Protein AF-A0A1I4R626-F1 (afdb_monomer)

Mean predicted aligned error: 11.86 Å

Organism: NCBI:txid266892

Radius of gyration: 21.51 Å; Cα contacts (8 Å, |Δi|>4): 472; chains: 1; bounding box: 52×50×58 Å

Solvent-accessible surface area (backbone atoms only — not comparable to full-atom values): 17213 Å² total; per-residue (Å²): 144,81,83,83,77,79,83,60,81,73,50,50,63,61,51,50,55,51,47,31,72,73,68,81,48,53,74,85,42,44,71,42,80,51,78,49,86,54,35,42,34,36,22,42,70,79,54,34,40,37,39,38,35,59,55,68,61,97,85,48,71,96,63,38,22,41,38,31,40,36,38,29,66,50,48,78,91,46,45,67,59,53,30,52,52,54,44,63,68,38,97,54,47,87,78,64,72,59,58,52,56,58,59,53,51,57,52,52,74,47,64,71,72,39,62,42,40,37,45,53,97,40,33,42,38,40,42,34,25,35,74,45,94,84,55,98,53,45,27,34,40,34,40,36,39,31,50,52,56,67,90,71,47,30,50,87,52,51,66,58,56,64,73,57,38,70,75,60,30,62,36,65,54,78,54,41,39,49,65,63,71,43,88,64,81,69,49,68,56,40,47,51,47,30,53,58,41,27,56,49,36,44,40,26,50,77,37,28,75,38,83,88,45,61,83,43,70,43,58,55,61,51,40,65,57,42,54,63,45,45,58,51,16,48,71,58,49,80,54,68,38,55,36,49,45,44,50,50,48,47,52,44,50,58,60,42,67,81,47,45,95,74,62,84,50,46,55,78,32,67,60,48,46,51,45,23,41,46,19,26,31,42,26,33,43,65,60,52,45,66,81,45,67,59,64,74,80,39,53,47,48,52,52,37,52,56,32,62,76,67,74,107

Sequence (312 aa):
PIRQAAFAQVDMEERFDTFLQKNDFTEEDISEYQGDDNRIQMNMKDEIYMRQRTEGALLDREHTTLYTSLSGPADKKWLEEYTALLKFSMESPEETGFAFEDIMRDIIEQEPSAGEFYFIDGIQIAVQHMESSSAEGDIIDVTVHHHMKDDNYYFGSVSALEEAGIEKRLQPHPRFLEITGNNGTVPRKVDRLIHDGNDRMNGYIEYGDNEELSYYNNLDQTLESFIPYTKQALKAAEDEAIKKDLKEVQKLMQGLKGEAAAMENYAENESIRRLAEIFRDLNYYVRGEIISERSNTTHFAEKVEEKLNNGE

Secondary structure (DSSP, 8-state):
-----------HHHHHHHHHHHTT--GGGEEEEEEETTEEEEEETTTEEEEEEEES-TT-GGGPEEEEEEEEE--GGGHHHHHHHHHHH-SSGGGS---HHHHHHHHHHSPTTEEEEEEETTEEEEEEEEE-SSSSSEEEEEEEEES--GGG--SS-HHHHHHT-HHHHTSPPP-HHHHTT--SPPPHHHHHHHHHHHHHHHHHHHHTT-TT-GGGG-HHHHHHHHHHHHHHHHHH---HHHHHHHHHHHHHHHHHTTTGGG-S-STT-HHHHHHHHHHHHHHHHTT---SS-----SHHHHHHHHHHHTT-

Structure (mmCIF, N/CA/C/O backbone):
data_AF-A0A1I4R626-F1
#
_entry.id   AF-A0A1I4R626-F1
#
loop_
_atom_site.group_PDB
_atom_site.id
_atom_site.type_symbol
_atom_site.label_atom_id
_atom_site.label_alt_id
_atom_site.label_comp_id
_atom_site.label_asym_id
_atom_site.label_entity_id
_atom_site.label_seq_id
_atom_site.pdbx_PDB_ins_code
_atom_site.Cartn_x
_atom_site.Cartn_y
_atom_site.Cartn_z
_atom_site.occupancy
_atom_site.B_iso_or_equiv
_atom_site.auth_seq_id
_atom_site.auth_comp_id
_atom_site.auth_asym_id
_atom_site.auth_atom_id
_atom_site.pdbx_PDB_model_num
ATOM 1 N N . PRO A 1 1 ? 23.143 -30.636 -15.260 1.00 33.53 1 PRO A N 1
ATOM 2 C CA . PRO A 1 1 ? 24.060 -29.473 -15.279 1.00 33.53 1 PRO A CA 1
ATOM 3 C C . PRO A 1 1 ? 23.294 -28.227 -14.816 1.00 33.53 1 PRO A C 1
ATOM 5 O O . PRO A 1 1 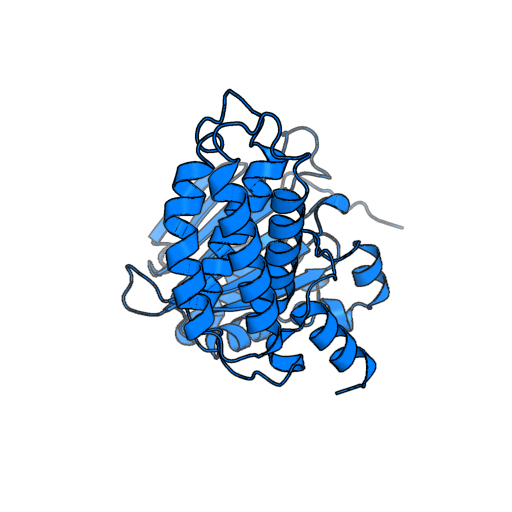? 22.594 -27.615 -15.612 1.00 33.53 1 PRO A O 1
ATOM 8 N N . ILE A 1 2 ? 23.294 -27.958 -13.508 1.00 26.41 2 ILE A N 1
ATOM 9 C CA . ILE A 1 2 ? 22.409 -26.965 -12.886 1.00 26.41 2 ILE A CA 1
ATOM 10 C C . ILE A 1 2 ? 23.261 -25.965 -12.101 1.00 26.41 2 ILE A C 1
ATOM 12 O O . ILE A 1 2 ? 24.040 -26.370 -11.244 1.00 26.41 2 ILE A O 1
ATOM 16 N N . ARG A 1 3 ? 23.068 -24.690 -12.462 1.00 28.78 3 ARG A N 1
ATOM 17 C CA . ARG A 1 3 ? 23.287 -23.447 -11.704 1.00 28.78 3 ARG A CA 1
ATOM 18 C C . ARG A 1 3 ? 24.645 -23.285 -11.013 1.00 28.78 3 ARG A C 1
ATOM 20 O O . ARG A 1 3 ? 24.799 -23.495 -9.820 1.00 28.78 3 ARG A O 1
ATOM 27 N N . GLN A 1 4 ? 25.596 -22.768 -11.781 1.00 27.02 4 GLN A N 1
ATOM 28 C CA . GLN A 1 4 ? 26.519 -21.746 -11.290 1.00 27.02 4 GLN A CA 1
ATOM 29 C C . GLN A 1 4 ? 26.261 -20.488 -12.123 1.00 27.02 4 GLN A C 1
ATOM 31 O O . GLN A 1 4 ? 27.000 -20.188 -13.056 1.00 27.02 4 GLN A O 1
ATOM 36 N N . ALA A 1 5 ? 25.158 -19.794 -11.834 1.00 29.27 5 ALA A N 1
ATOM 37 C CA . ALA A 1 5 ? 25.136 -18.361 -12.081 1.00 29.27 5 ALA A CA 1
ATOM 38 C C . ALA A 1 5 ? 26.031 -17.783 -10.985 1.00 29.27 5 ALA A C 1
ATOM 40 O O . ALA A 1 5 ? 25.729 -17.887 -9.798 1.00 29.27 5 ALA A O 1
ATOM 41 N N . ALA A 1 6 ? 27.223 -17.354 -11.379 1.00 28.94 6 ALA A N 1
ATOM 42 C CA . ALA A 1 6 ? 28.153 -16.691 -10.495 1.00 28.94 6 ALA A CA 1
ATOM 43 C C . ALA A 1 6 ? 27.505 -15.371 -10.060 1.00 28.94 6 ALA A C 1
ATOM 45 O O . ALA A 1 6 ? 27.523 -14.403 -10.812 1.00 28.94 6 ALA A O 1
ATOM 46 N N . PHE A 1 7 ? 26.911 -15.355 -8.868 1.00 37.81 7 PHE A N 1
ATOM 47 C CA . PHE A 1 7 ? 26.488 -14.137 -8.187 1.00 37.81 7 PHE A CA 1
ATOM 48 C C . PHE A 1 7 ? 27.746 -13.395 -7.723 1.00 37.81 7 PHE A C 1
ATOM 50 O O . PHE A 1 7 ? 28.190 -13.493 -6.576 1.00 37.81 7 PHE A O 1
ATOM 57 N N . ALA A 1 8 ? 28.397 -12.734 -8.679 1.00 36.31 8 ALA A N 1
ATOM 58 C CA . ALA A 1 8 ? 29.315 -11.651 -8.392 1.00 36.31 8 ALA A CA 1
ATOM 59 C C . ALA A 1 8 ? 28.502 -10.511 -7.768 1.00 36.31 8 ALA A C 1
ATOM 61 O O . ALA A 1 8 ? 27.321 -10.357 -8.071 1.00 36.31 8 ALA A O 1
ATOM 62 N N . GLN A 1 9 ? 29.138 -9.772 -6.860 1.00 43.00 9 GLN A N 1
ATOM 63 C CA . GLN A 1 9 ? 28.695 -8.469 -6.371 1.00 43.00 9 GLN A CA 1
ATOM 64 C C . GLN A 1 9 ? 27.898 -7.761 -7.467 1.00 43.00 9 GLN A C 1
ATOM 66 O O . GLN A 1 9 ? 28.423 -7.583 -8.564 1.00 43.00 9 GLN A O 1
ATOM 71 N N . VAL A 1 10 ? 26.626 -7.465 -7.209 1.00 53.50 10 VAL A N 1
ATOM 72 C CA . VAL A 1 10 ? 25.839 -6.678 -8.146 1.00 53.50 10 VAL A CA 1
ATOM 73 C C . VAL A 1 10 ? 26.432 -5.281 -8.094 1.00 53.50 10 VAL A C 1
ATOM 75 O O . VAL A 1 10 ? 26.084 -4.487 -7.228 1.00 53.50 10 VAL A O 1
ATOM 78 N N . ASP A 1 11 ? 27.430 -5.042 -8.936 1.00 64.31 11 ASP A N 1
ATOM 79 C CA . ASP A 1 11 ? 28.027 -3.736 -9.101 1.00 64.31 11 ASP A CA 1
ATOM 80 C C . ASP A 1 11 ? 26.926 -2.838 -9.663 1.00 64.31 11 ASP A C 1
ATOM 82 O O . ASP A 1 11 ? 26.459 -2.990 -10.797 1.00 64.31 11 ASP A O 1
ATOM 86 N N . MET A 1 12 ? 26.410 -1.986 -8.782 1.00 69.12 12 MET A N 1
ATOM 87 C CA . MET A 1 12 ? 25.311 -1.093 -9.097 1.00 69.12 12 MET A CA 1
ATOM 88 C C . MET A 1 12 ? 25.721 -0.140 -10.225 1.00 69.12 12 MET A C 1
ATOM 90 O O . MET A 1 12 ? 24.890 0.146 -11.087 1.00 69.12 12 MET A O 1
ATOM 94 N N . GLU A 1 13 ? 26.995 0.272 -10.278 1.00 67.25 13 GLU A N 1
ATOM 95 C CA . GLU A 1 13 ? 27.534 1.090 -11.368 1.00 67.25 13 GLU A CA 1
ATOM 96 C C . GLU A 1 13 ? 27.560 0.296 -12.683 1.00 67.25 13 GLU A C 1
ATOM 98 O O . GLU A 1 13 ? 27.053 0.780 -13.691 1.00 67.25 13 GLU A O 1
ATOM 103 N N . GLU A 1 14 ? 28.015 -0.964 -12.680 1.00 71.19 14 GLU A N 1
ATOM 104 C CA . GLU A 1 14 ? 28.000 -1.816 -13.887 1.00 71.19 14 GLU A CA 1
ATOM 105 C C . GLU A 1 14 ? 26.572 -2.051 -14.419 1.00 71.19 14 GLU A C 1
ATOM 107 O O . GLU A 1 14 ? 26.319 -2.047 -15.635 1.00 71.19 14 GLU A O 1
ATOM 112 N N . ARG A 1 15 ? 25.601 -2.238 -13.516 1.00 70.31 15 ARG A N 1
ATOM 113 C CA . ARG A 1 15 ? 24.183 -2.343 -13.891 1.00 70.31 15 ARG A CA 1
ATOM 114 C C . ARG A 1 15 ? 23.666 -1.042 -14.480 1.00 70.31 15 ARG A C 1
ATOM 116 O O . ARG A 1 15 ? 22.927 -1.094 -15.464 1.00 70.31 15 ARG A O 1
ATOM 123 N N . PHE A 1 16 ? 24.020 0.093 -13.889 1.00 74.62 16 PHE A N 1
ATOM 124 C CA . PHE A 1 16 ? 23.606 1.406 -14.365 1.00 74.62 16 PHE A CA 1
ATOM 125 C C . PHE A 1 16 ? 24.183 1.717 -15.752 1.00 74.62 16 PHE A C 1
ATOM 127 O O . PHE A 1 16 ? 23.435 2.090 -16.656 1.00 74.62 16 PHE A O 1
ATOM 134 N N . ASP A 1 17 ? 25.460 1.420 -15.984 1.00 72.94 17 ASP A N 1
ATOM 135 C CA . ASP A 1 17 ? 26.089 1.546 -17.303 1.00 72.94 17 ASP A CA 1
ATOM 136 C C . ASP A 1 17 ? 25.395 0.660 -18.348 1.00 72.94 17 ASP A C 1
ATOM 138 O O . ASP A 1 17 ? 25.108 1.084 -19.472 1.00 72.94 17 ASP A O 1
ATOM 142 N N . THR A 1 18 ? 25.066 -0.577 -17.967 1.00 74.69 18 THR A N 1
ATOM 143 C CA . THR A 1 18 ? 24.316 -1.505 -18.823 1.00 74.69 18 THR A CA 1
ATOM 144 C C . THR A 1 18 ? 22.909 -0.987 -19.125 1.00 74.69 18 THR A C 1
ATOM 146 O O . THR A 1 18 ? 22.399 -1.186 -20.231 1.00 74.69 18 THR A O 1
ATOM 149 N N . PHE A 1 19 ? 22.266 -0.335 -18.157 1.00 78.19 19 PHE A N 1
ATOM 150 C CA . PHE A 1 19 ? 20.943 0.256 -18.311 1.00 78.19 19 PHE A CA 1
ATOM 151 C C . PHE A 1 19 ? 20.939 1.389 -19.335 1.00 78.19 19 PHE A C 1
ATOM 153 O O . PHE A 1 19 ? 20.110 1.348 -20.250 1.00 78.19 19 PHE A O 1
ATOM 160 N N . LEU A 1 20 ? 21.886 2.327 -19.227 1.00 77.56 20 LEU A N 1
ATOM 161 C CA . LEU A 1 20 ? 22.037 3.429 -20.179 1.00 77.56 20 LEU A CA 1
ATOM 162 C C . LEU A 1 20 ? 22.246 2.892 -21.602 1.00 77.56 20 LEU A C 1
ATOM 164 O O . LEU A 1 20 ? 21.530 3.263 -22.529 1.00 77.56 20 LEU A O 1
ATOM 168 N N . GLN A 1 21 ? 23.147 1.917 -21.765 1.00 73.44 21 GLN A N 1
ATOM 169 C CA . GLN A 1 21 ? 23.471 1.339 -23.074 1.00 73.44 21 GLN A CA 1
ATOM 170 C C . GLN A 1 21 ? 22.316 0.571 -23.733 1.00 73.44 21 GLN A C 1
ATOM 172 O O . GLN A 1 21 ? 22.263 0.495 -24.959 1.00 73.44 21 GLN A O 1
ATOM 177 N N . LYS A 1 22 ? 21.429 -0.058 -22.951 1.00 73.38 22 LYS A N 1
ATOM 178 C CA . LYS A 1 22 ? 20.367 -0.936 -23.478 1.00 73.38 22 LYS A CA 1
ATOM 179 C C . LYS A 1 22 ? 19.031 -0.244 -23.727 1.00 73.38 22 LYS A C 1
ATOM 181 O O . LYS A 1 22 ? 18.214 -0.815 -24.444 1.00 73.38 22 LYS A O 1
ATOM 186 N N . ASN A 1 23 ? 18.792 0.917 -23.124 1.00 70.94 23 ASN A N 1
ATOM 187 C CA . ASN A 1 23 ? 17.502 1.612 -23.194 1.00 70.94 23 ASN A CA 1
ATOM 188 C C . ASN A 1 23 ? 17.605 2.973 -23.899 1.00 70.94 23 ASN A C 1
ATOM 190 O O . ASN A 1 23 ? 16.721 3.804 -23.735 1.00 70.94 23 ASN A O 1
ATOM 194 N N . ASP A 1 24 ? 18.679 3.196 -24.668 1.00 65.44 24 ASP A N 1
ATOM 195 C CA . ASP A 1 24 ? 18.948 4.437 -25.408 1.00 65.44 24 ASP A CA 1
ATOM 196 C C . ASP A 1 24 ? 18.918 5.714 -24.537 1.00 65.44 24 ASP A C 1
ATOM 198 O O . ASP A 1 24 ? 18.681 6.810 -25.044 1.00 65.44 24 ASP A O 1
ATOM 202 N N . PHE A 1 25 ? 19.206 5.590 -23.235 1.00 73.44 25 PHE A N 1
ATOM 203 C CA . PHE A 1 25 ? 19.396 6.741 -22.351 1.00 73.44 25 PHE A CA 1
ATOM 204 C C . PHE A 1 25 ? 20.842 7.214 -22.388 1.00 73.44 25 PHE A C 1
ATOM 206 O O . PHE A 1 25 ? 21.792 6.429 -22.433 1.00 73.44 25 PHE A O 1
ATOM 213 N N . THR A 1 26 ? 21.006 8.525 -22.321 1.00 69.38 26 THR A N 1
ATOM 214 C CA . THR A 1 26 ? 22.306 9.181 -22.226 1.00 69.38 26 THR A CA 1
ATOM 215 C C . THR A 1 26 ? 22.518 9.748 -20.826 1.00 69.38 26 THR A C 1
ATOM 217 O O . THR A 1 26 ? 21.570 9.930 -20.068 1.00 69.38 26 THR A O 1
ATOM 220 N N . GLU A 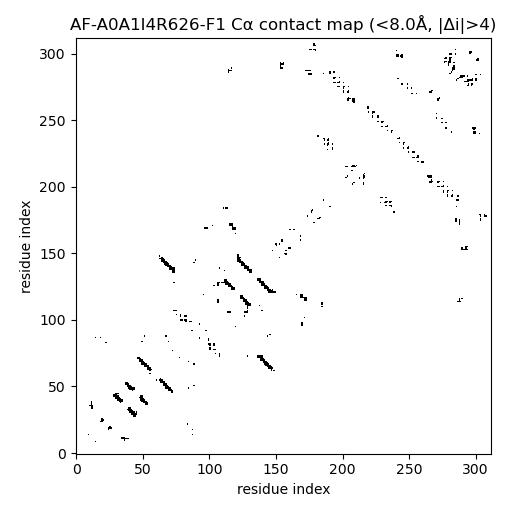1 27 ? 23.765 10.074 -20.473 1.00 69.31 27 GLU A N 1
ATOM 221 C CA . GLU A 1 27 ? 24.053 10.805 -19.228 1.00 69.31 27 GLU A CA 1
ATOM 222 C C . GLU A 1 27 ? 23.302 12.149 -19.160 1.00 69.31 27 GLU A C 1
ATOM 224 O O . GLU A 1 27 ? 22.994 12.618 -18.072 1.00 69.31 27 GLU A O 1
ATOM 229 N N . GLU A 1 28 ? 22.959 12.754 -20.307 1.00 74.88 28 GLU A N 1
ATOM 230 C CA . GLU A 1 28 ? 22.187 14.004 -20.374 1.00 74.88 28 GLU A CA 1
ATOM 231 C C . GLU A 1 28 ? 20.720 13.823 -19.948 1.00 74.88 28 GLU A C 1
ATOM 233 O O . GLU A 1 28 ? 20.076 14.792 -19.547 1.00 74.88 28 GLU A O 1
ATOM 238 N N . ASP A 1 29 ? 20.199 12.592 -19.986 1.00 77.56 29 ASP A N 1
ATOM 239 C CA . ASP A 1 29 ? 18.868 12.257 -19.476 1.00 77.56 29 ASP A CA 1
ATOM 240 C C . ASP A 1 29 ? 18.854 12.109 -17.946 1.00 77.56 29 ASP A C 1
ATOM 242 O O . ASP A 1 29 ? 17.783 11.945 -17.362 1.00 77.56 29 ASP A O 1
ATOM 246 N N . ILE A 1 30 ? 20.017 12.168 -17.287 1.00 80.38 30 ILE A N 1
ATOM 247 C CA . ILE A 1 30 ? 20.171 12.017 -15.840 1.00 80.38 30 ILE A CA 1
ATOM 248 C C . ILE A 1 30 ? 20.621 13.347 -15.240 1.00 80.38 30 ILE A C 1
ATOM 250 O O . ILE A 1 30 ? 21.776 13.752 -15.356 1.00 80.38 30 ILE A O 1
ATOM 254 N N . SER A 1 31 ? 19.703 14.045 -14.580 1.00 75.62 31 SER A N 1
ATOM 255 C CA . SER A 1 31 ? 19.971 15.394 -14.077 1.00 75.62 31 SER A CA 1
ATOM 256 C C . SER A 1 31 ? 20.629 15.423 -12.698 1.00 75.62 31 SER A C 1
ATOM 258 O O . SER A 1 31 ? 21.372 16.352 -12.377 1.00 75.62 31 SER A O 1
ATOM 260 N N . GLU A 1 32 ? 20.427 14.376 -11.900 1.00 78.94 32 GLU A N 1
ATOM 261 C CA . GLU A 1 32 ? 21.149 14.134 -10.653 1.00 78.94 32 GLU A CA 1
ATOM 262 C C . GLU A 1 32 ? 21.500 12.650 -10.561 1.00 78.94 32 GLU A C 1
ATOM 264 O O . GLU A 1 32 ? 20.655 11.808 -10.853 1.00 78.94 32 GLU A O 1
ATOM 269 N N . TYR A 1 33 ? 22.726 12.326 -10.139 1.00 81.00 33 TYR A N 1
ATOM 270 C CA . TYR A 1 33 ? 23.173 10.955 -9.886 1.00 81.00 33 TYR A CA 1
ATOM 271 C C . TYR A 1 33 ? 24.018 10.889 -8.613 1.00 81.00 33 TYR A C 1
ATOM 273 O O . TYR A 1 33 ? 24.945 11.678 -8.413 1.00 81.00 33 TYR A O 1
ATOM 281 N N . GLN A 1 34 ? 23.712 9.916 -7.762 1.00 79.44 34 GLN A N 1
ATOM 282 C CA . GLN A 1 34 ? 24.518 9.537 -6.613 1.00 79.44 34 GLN A CA 1
ATOM 283 C C . GLN A 1 34 ? 24.562 8.010 -6.517 1.00 79.44 34 GLN A C 1
ATOM 285 O O . GLN A 1 34 ? 23.573 7.385 -6.138 1.00 79.44 34 GLN A O 1
ATOM 290 N N . GLY A 1 35 ? 25.719 7.429 -6.831 1.00 74.94 35 GLY A N 1
ATOM 291 C CA . GLY A 1 35 ? 25.994 5.999 -6.709 1.00 74.94 35 GLY A CA 1
ATOM 292 C C . GLY A 1 35 ? 27.033 5.698 -5.630 1.00 74.94 35 GLY A C 1
ATOM 293 O O . GLY A 1 35 ? 27.964 6.475 -5.411 1.00 74.94 35 GLY A O 1
ATOM 294 N N . ASP A 1 36 ? 26.848 4.579 -4.944 1.00 73.06 36 ASP A N 1
ATOM 295 C CA . ASP A 1 36 ? 27.846 3.883 -4.140 1.00 73.06 36 ASP A CA 1
ATOM 296 C C . ASP A 1 36 ? 27.621 2.362 -4.263 1.00 73.06 36 ASP A C 1
ATOM 298 O O . ASP A 1 36 ? 26.626 1.924 -4.845 1.00 73.06 36 ASP A O 1
ATOM 302 N N . ASP A 1 37 ? 28.526 1.553 -3.700 1.00 67.50 37 ASP A N 1
ATOM 303 C CA . ASP A 1 37 ? 28.509 0.083 -3.814 1.00 67.50 37 ASP A CA 1
ATOM 304 C C . ASP A 1 37 ? 27.161 -0.578 -3.458 1.00 67.50 37 ASP A C 1
ATOM 306 O O . ASP A 1 37 ? 26.919 -1.713 -3.862 1.00 67.50 37 ASP A O 1
ATOM 310 N N . ASN A 1 38 ? 26.298 0.083 -2.675 1.00 73.56 38 ASN A N 1
ATOM 311 C CA . ASN A 1 38 ? 25.046 -0.493 -2.175 1.00 73.56 38 ASN A CA 1
ATOM 312 C C . ASN A 1 38 ? 23.806 0.337 -2.526 1.00 73.56 38 ASN A C 1
ATOM 314 O O . ASN A 1 38 ? 22.700 -0.007 -2.091 1.00 73.56 38 ASN A O 1
ATOM 318 N N . ARG A 1 39 ? 23.957 1.454 -3.244 1.00 82.12 39 ARG A N 1
ATOM 319 C CA . ARG A 1 39 ? 22.853 2.373 -3.516 1.00 82.12 39 ARG A CA 1
ATOM 320 C C . ARG A 1 39 ? 23.091 3.198 -4.768 1.00 82.12 39 ARG A C 1
ATOM 322 O O . ARG A 1 39 ? 24.140 3.804 -4.931 1.00 82.12 39 ARG A O 1
ATOM 329 N N . ILE A 1 40 ? 22.037 3.340 -5.560 1.00 84.31 40 ILE A N 1
ATOM 330 C CA . ILE A 1 40 ? 21.936 4.337 -6.621 1.00 84.31 40 ILE A CA 1
ATOM 331 C C . ILE A 1 40 ? 20.741 5.234 -6.352 1.00 84.31 40 ILE A C 1
ATOM 333 O O . ILE A 1 40 ? 19.680 4.780 -5.926 1.00 84.31 40 ILE A O 1
ATOM 337 N N . GLN A 1 41 ? 20.920 6.521 -6.602 1.00 88.06 41 GLN A N 1
ATOM 338 C CA . GLN A 1 41 ? 19.860 7.505 -6.663 1.00 88.06 41 GLN A CA 1
ATOM 339 C C . GLN A 1 41 ? 20.045 8.339 -7.923 1.00 88.06 41 GLN A C 1
ATOM 341 O O . GLN A 1 41 ? 21.154 8.802 -8.187 1.00 88.06 41 GLN A O 1
ATOM 346 N N . MET A 1 42 ? 18.966 8.556 -8.667 1.00 87.94 42 MET A N 1
ATOM 347 C CA . MET A 1 42 ? 19.000 9.393 -9.855 1.00 87.94 42 MET A CA 1
ATOM 348 C C . MET A 1 42 ? 17.680 10.109 -10.125 1.00 87.94 42 MET A C 1
ATOM 350 O O . MET A 1 42 ? 16.619 9.605 -9.763 1.00 87.94 42 MET A O 1
ATOM 354 N N . ASN A 1 43 ? 17.766 11.250 -10.807 1.00 87.69 43 ASN A N 1
ATOM 355 C CA . ASN A 1 43 ? 16.620 11.917 -11.421 1.00 87.69 43 ASN A CA 1
ATOM 356 C C . ASN A 1 43 ? 16.719 11.747 -12.934 1.00 87.69 43 ASN A C 1
ATOM 358 O O . ASN A 1 43 ? 17.693 12.182 -13.547 1.00 87.69 43 ASN A O 1
ATOM 362 N N . MET A 1 44 ? 15.709 11.132 -13.532 1.00 86.38 44 MET A N 1
ATOM 363 C CA . MET A 1 44 ? 15.582 11.006 -14.973 1.00 86.38 44 MET A CA 1
ATOM 364 C C . MET A 1 44 ? 14.759 12.172 -15.513 1.00 86.38 44 MET A C 1
ATOM 366 O O . MET A 1 44 ? 13.619 12.390 -15.094 1.00 86.38 44 MET A O 1
ATOM 370 N N . LYS A 1 45 ? 15.355 12.918 -16.445 1.00 86.44 45 LYS A N 1
ATOM 371 C CA . LYS A 1 45 ? 14.762 14.067 -17.141 1.00 86.44 45 LYS A CA 1
ATOM 372 C C . LYS A 1 45 ? 14.148 15.107 -16.190 1.00 86.44 45 LYS A C 1
ATOM 374 O O . LYS A 1 45 ? 13.139 15.705 -16.537 1.00 86.44 45 LYS A O 1
ATOM 379 N N . ASP A 1 46 ? 14.736 15.287 -15.001 1.00 85.62 46 ASP A N 1
ATOM 380 C CA . ASP A 1 46 ? 14.263 16.159 -13.903 1.00 85.62 46 ASP A CA 1
ATOM 381 C C . ASP A 1 46 ? 12.894 15.819 -13.288 1.00 85.62 46 ASP A C 1
ATOM 383 O O . ASP A 1 46 ? 12.459 16.484 -12.350 1.00 85.62 46 ASP A O 1
ATOM 387 N N . GLU A 1 47 ? 12.222 14.781 -13.777 1.00 89.94 47 GLU A N 1
ATOM 388 C CA . GLU A 1 47 ? 10.798 14.558 -13.506 1.00 89.94 47 GLU A CA 1
ATOM 389 C C . GLU A 1 47 ? 10.562 13.229 -12.785 1.00 89.94 47 GLU A C 1
ATOM 391 O O . GLU A 1 47 ? 9.673 13.136 -11.941 1.00 89.94 47 GLU A O 1
ATOM 396 N N . ILE A 1 48 ? 11.375 12.203 -13.068 1.00 91.56 48 ILE A N 1
ATOM 397 C CA . ILE A 1 48 ? 11.228 10.879 -12.456 1.00 91.56 48 ILE A CA 1
ATOM 398 C C . ILE A 1 48 ? 12.396 10.616 -11.515 1.00 91.56 48 ILE A C 1
ATOM 400 O O . ILE A 1 48 ? 13.543 10.451 -11.926 1.00 91.56 48 ILE A O 1
ATOM 404 N N . TYR A 1 49 ? 12.084 10.540 -10.233 1.00 92.81 49 TYR A N 1
ATOM 405 C CA . TYR A 1 49 ? 12.998 10.139 -9.185 1.00 92.81 49 TYR A CA 1
ATOM 406 C C . TYR A 1 49 ? 13.138 8.620 -9.130 1.00 92.81 49 TYR A C 1
ATOM 408 O O . TYR A 1 49 ? 12.147 7.892 -9.179 1.00 92.81 49 TYR A O 1
ATOM 416 N N . MET A 1 50 ? 14.361 8.140 -8.931 1.00 92.94 50 MET A N 1
ATOM 417 C CA . MET A 1 50 ? 14.649 6.742 -8.663 1.00 92.94 50 MET A CA 1
ATOM 418 C C . MET A 1 50 ? 15.664 6.598 -7.535 1.00 92.94 50 MET A C 1
ATOM 420 O O . MET A 1 50 ? 16.669 7.307 -7.470 1.00 92.94 50 MET A O 1
ATOM 424 N N . ARG A 1 51 ? 15.426 5.622 -6.662 1.00 91.81 51 ARG A N 1
ATOM 425 C CA . ARG A 1 51 ? 16.402 5.143 -5.689 1.00 91.81 51 ARG A CA 1
ATOM 426 C C . ARG A 1 51 ? 16.362 3.629 -5.614 1.00 91.81 51 ARG A C 1
ATOM 428 O O . ARG A 1 51 ? 15.322 3.069 -5.296 1.00 91.81 51 ARG A O 1
ATOM 435 N N . GLN A 1 52 ? 17.510 2.986 -5.767 1.00 88.44 52 GLN A N 1
ATOM 436 C CA . GLN A 1 52 ? 17.689 1.566 -5.496 1.00 88.44 52 GLN A CA 1
ATOM 437 C C . GLN A 1 52 ? 18.748 1.363 -4.417 1.00 88.44 52 GLN A C 1
ATOM 439 O O . GLN A 1 52 ? 19.757 2.065 -4.394 1.00 88.44 52 GLN A O 1
ATOM 444 N N . ARG A 1 53 ? 18.520 0.427 -3.497 1.00 86.31 53 ARG A N 1
ATOM 445 C CA . ARG A 1 53 ? 19.459 0.074 -2.430 1.00 86.31 53 ARG A CA 1
ATOM 446 C C . ARG A 1 53 ? 19.393 -1.407 -2.096 1.00 86.31 53 ARG A C 1
ATOM 448 O O . ARG A 1 53 ? 18.334 -2.019 -2.193 1.00 86.31 53 ARG A O 1
ATOM 455 N N . THR A 1 54 ? 20.497 -1.953 -1.616 1.00 80.75 54 THR A N 1
ATOM 456 C CA . THR A 1 54 ? 20.521 -3.275 -0.986 1.00 80.75 54 THR A CA 1
ATOM 457 C C . THR A 1 54 ? 20.346 -3.139 0.528 1.00 80.75 54 THR A C 1
ATOM 459 O O . THR A 1 54 ? 21.102 -2.417 1.182 1.00 80.75 54 THR A O 1
ATOM 462 N N . GLU A 1 55 ? 19.364 -3.827 1.104 1.00 70.00 55 GLU A N 1
ATOM 463 C CA . GLU A 1 55 ? 19.087 -3.865 2.542 1.00 70.00 55 GLU A CA 1
ATOM 464 C C . GLU A 1 55 ? 19.582 -5.192 3.135 1.00 70.00 55 GLU A C 1
ATOM 466 O O . GLU A 1 55 ? 19.018 -6.255 2.879 1.00 70.00 55 GLU A O 1
ATOM 471 N N . GLY A 1 56 ? 20.656 -5.156 3.930 1.00 61.78 56 GLY A N 1
ATOM 472 C CA . GLY A 1 56 ? 21.194 -6.356 4.575 1.00 61.78 56 GLY A CA 1
ATOM 473 C C . GLY A 1 56 ? 22.635 -6.217 5.062 1.00 61.78 56 GLY A C 1
ATOM 474 O O . GLY A 1 56 ? 23.305 -5.209 4.836 1.00 61.78 56 GLY A O 1
ATOM 475 N N . ALA A 1 57 ? 23.121 -7.240 5.766 1.00 52.44 57 ALA A N 1
ATOM 476 C CA . ALA A 1 57 ? 24.523 -7.327 6.157 1.00 52.44 57 ALA A CA 1
ATOM 477 C C . ALA A 1 57 ? 25.374 -7.746 4.947 1.00 52.44 57 ALA A C 1
ATOM 479 O O . ALA A 1 57 ? 25.091 -8.769 4.334 1.00 52.44 57 ALA A O 1
ATOM 480 N N . LEU A 1 58 ? 26.479 -7.032 4.682 1.00 52.72 58 LEU A N 1
ATOM 481 C CA . LEU A 1 58 ? 27.466 -7.266 3.598 1.00 52.72 58 LEU A CA 1
ATOM 482 C C . LEU A 1 58 ? 27.953 -8.729 3.415 1.00 52.72 58 LEU A C 1
ATOM 484 O O . LEU A 1 58 ? 28.613 -9.054 2.421 1.00 52.72 58 LEU A O 1
ATOM 488 N N . LEU A 1 59 ? 27.688 -9.596 4.397 1.00 48.53 59 LEU A N 1
ATOM 489 C CA . LEU A 1 59 ? 28.166 -10.973 4.497 1.00 48.53 59 LEU A CA 1
ATOM 490 C C . LEU A 1 59 ? 27.099 -12.041 4.182 1.00 48.53 59 LEU A C 1
ATOM 492 O O . LEU A 1 59 ? 27.493 -13.187 3.984 1.00 48.53 59 LEU A O 1
ATOM 496 N N . ASP A 1 60 ? 25.804 -11.701 4.104 1.00 54.81 60 ASP A N 1
ATOM 497 C CA . ASP A 1 60 ? 24.714 -12.647 3.783 1.00 54.81 60 ASP A CA 1
ATOM 498 C C . ASP A 1 60 ? 24.035 -12.283 2.453 1.00 54.81 60 ASP A C 1
ATOM 500 O O . ASP A 1 60 ? 22.940 -11.725 2.377 1.00 54.81 60 ASP A O 1
ATOM 504 N N . ARG A 1 61 ? 24.786 -12.538 1.382 1.00 56.19 61 ARG A N 1
ATOM 505 C CA . ARG A 1 61 ? 24.544 -12.004 0.036 1.00 56.19 61 ARG A CA 1
ATOM 506 C C . ARG A 1 61 ? 23.407 -12.690 -0.713 1.00 56.19 61 ARG A C 1
ATOM 508 O O . ARG A 1 61 ? 22.786 -12.053 -1.547 1.00 56.19 61 ARG A O 1
ATOM 515 N N . GLU A 1 62 ? 23.136 -13.959 -0.412 1.00 53.47 62 GLU A N 1
ATOM 516 C CA . GLU A 1 62 ? 22.035 -14.717 -1.032 1.00 53.47 62 GLU A CA 1
ATOM 517 C C . GLU A 1 62 ? 20.657 -14.287 -0.500 1.00 53.47 62 GLU A C 1
ATOM 519 O O . GLU A 1 62 ? 19.644 -14.610 -1.106 1.00 53.47 62 GLU A O 1
ATOM 524 N N . HIS A 1 63 ? 20.621 -13.530 0.604 1.00 60.94 63 HIS A N 1
ATOM 525 C CA . HIS A 1 63 ? 19.392 -13.093 1.275 1.00 60.94 63 HIS A CA 1
ATOM 526 C C . HIS A 1 63 ? 19.317 -11.569 1.440 1.00 60.94 63 HIS A C 1
ATOM 528 O O . HIS A 1 63 ? 18.544 -11.071 2.261 1.00 60.94 63 HIS A O 1
ATOM 534 N N . THR A 1 64 ? 20.162 -10.818 0.728 1.00 72.69 64 THR A N 1
ATOM 535 C CA . THR A 1 64 ? 20.142 -9.354 0.790 1.00 72.69 64 THR A CA 1
ATOM 536 C C . THR A 1 64 ? 19.007 -8.835 -0.086 1.00 72.69 64 THR A C 1
ATOM 538 O O . THR A 1 64 ? 19.003 -9.051 -1.295 1.00 72.69 64 THR A O 1
ATOM 541 N N . THR A 1 65 ? 18.052 -8.134 0.521 1.00 76.31 65 THR A N 1
ATOM 542 C CA . THR A 1 65 ? 16.902 -7.563 -0.185 1.00 76.31 65 THR A CA 1
ATOM 543 C C . THR A 1 65 ? 17.376 -6.448 -1.112 1.00 76.31 65 THR A C 1
ATOM 545 O O . THR A 1 65 ? 18.059 -5.526 -0.665 1.00 76.31 65 THR A O 1
ATOM 548 N N . LEU A 1 66 ? 16.994 -6.481 -2.387 1.00 82.56 66 LEU A N 1
ATOM 549 C CA . LEU A 1 66 ? 17.151 -5.334 -3.286 1.00 82.56 66 LEU A CA 1
ATOM 550 C C . LEU A 1 66 ? 15.836 -4.550 -3.289 1.00 82.56 66 LEU A C 1
ATOM 552 O O . LEU A 1 66 ? 14.786 -5.094 -3.623 1.00 82.56 66 LEU A O 1
ATOM 556 N N . TYR A 1 67 ? 15.899 -3.287 -2.880 1.00 87.25 67 TYR A N 1
ATOM 557 C CA . TYR A 1 67 ? 14.759 -2.379 -2.812 1.00 87.25 67 TYR A CA 1
ATOM 558 C C . TYR A 1 67 ? 14.911 -1.266 -3.840 1.00 87.25 67 TYR A C 1
ATOM 560 O O . TYR A 1 67 ? 15.933 -0.577 -3.838 1.00 87.25 67 TYR A O 1
ATOM 568 N N . THR A 1 68 ? 13.878 -1.028 -4.643 1.00 91.06 68 THR A N 1
ATOM 569 C CA . THR A 1 68 ? 13.776 0.145 -5.515 1.00 91.06 68 THR A CA 1
ATOM 570 C C . THR A 1 68 ? 12.533 0.961 -5.190 1.00 91.06 68 THR A C 1
ATOM 572 O O . THR A 1 68 ? 11.473 0.409 -4.921 1.00 91.06 68 THR A O 1
ATOM 575 N N . SER A 1 69 ? 12.657 2.281 -5.274 1.00 93.50 69 SER A N 1
ATOM 576 C CA . SER A 1 69 ? 11.568 3.254 -5.294 1.00 93.50 69 SER A CA 1
ATOM 577 C C . SER A 1 69 ? 11.696 4.117 -6.552 1.00 93.50 69 SER A C 1
ATOM 579 O O . SER A 1 69 ? 12.798 4.564 -6.877 1.00 93.50 69 SER A O 1
ATOM 581 N N . LEU A 1 70 ? 10.581 4.329 -7.252 1.00 94.06 70 LEU A N 1
ATOM 582 C CA . LEU A 1 70 ? 10.438 5.203 -8.418 1.00 94.06 70 LEU A CA 1
ATOM 583 C C . LEU A 1 70 ? 9.273 6.155 -8.160 1.00 94.06 70 LEU A C 1
ATOM 585 O O . LEU A 1 70 ? 8.239 5.710 -7.679 1.00 94.06 70 LEU A O 1
ATOM 589 N N . SER A 1 71 ? 9.404 7.433 -8.493 1.00 94.44 71 SER A N 1
ATOM 590 C CA . SER A 1 71 ? 8.319 8.400 -8.303 1.00 94.44 71 SER A CA 1
ATOM 591 C C . SER A 1 71 ? 8.370 9.485 -9.368 1.00 94.44 71 SER A C 1
ATOM 593 O O . SER A 1 71 ? 9.452 9.969 -9.685 1.00 94.44 71 SER A O 1
ATOM 595 N N . GLY A 1 72 ? 7.233 9.881 -9.932 1.00 93.94 72 GLY A N 1
ATOM 596 C CA . GLY A 1 72 ? 7.184 10.910 -10.978 1.00 93.94 72 GLY A CA 1
ATOM 597 C C . GLY A 1 72 ? 5.759 11.224 -11.447 1.00 93.94 72 GLY A C 1
ATOM 598 O O . GLY A 1 72 ? 4.806 10.757 -10.823 1.00 93.94 72 GLY A O 1
ATOM 599 N N . PRO A 1 73 ? 5.581 12.005 -12.526 1.00 94.12 73 PRO A N 1
ATOM 600 C CA . PRO A 1 73 ? 4.260 12.418 -12.996 1.00 94.12 73 PRO A CA 1
ATOM 601 C C . PRO A 1 73 ? 3.437 11.263 -13.584 1.00 94.12 73 PRO A C 1
ATOM 603 O O . PRO A 1 73 ? 3.936 10.484 -14.398 1.00 94.12 73 PRO A O 1
ATOM 606 N N . ALA A 1 74 ? 2.141 11.220 -13.267 1.00 92.44 74 ALA A N 1
ATOM 607 C CA . ALA A 1 74 ? 1.186 10.266 -13.834 1.00 92.44 74 ALA A CA 1
ATOM 608 C C . ALA A 1 74 ? 0.724 10.660 -15.247 1.00 92.44 74 ALA A C 1
ATOM 610 O O . ALA A 1 74 ? -0.424 11.028 -15.483 1.00 92.44 74 ALA A O 1
ATOM 611 N N . ASP A 1 75 ? 1.644 10.600 -16.210 1.00 91.50 75 ASP A N 1
ATOM 612 C CA . ASP A 1 75 ? 1.390 10.943 -17.611 1.00 91.50 75 ASP A CA 1
ATOM 613 C C . ASP A 1 75 ? 1.937 9.851 -18.539 1.00 91.50 75 ASP A C 1
ATOM 615 O O . ASP A 1 75 ? 3.086 9.423 -18.424 1.00 91.50 75 ASP A O 1
ATOM 619 N N . LYS A 1 76 ? 1.122 9.433 -19.515 1.00 92.50 76 LYS A N 1
ATOM 620 C CA . LYS A 1 76 ? 1.481 8.425 -20.525 1.00 92.50 76 LYS A CA 1
ATOM 621 C C . LYS A 1 76 ? 2.732 8.778 -21.319 1.00 92.50 76 LYS A C 1
ATOM 623 O O . LYS A 1 76 ? 3.364 7.874 -21.858 1.00 92.50 76 LYS A O 1
ATOM 628 N N . LYS A 1 77 ? 3.095 10.062 -21.412 1.00 93.94 77 LYS A N 1
ATOM 629 C CA . LYS A 1 77 ? 4.342 10.477 -22.072 1.00 93.94 77 LYS A CA 1
ATOM 630 C C . LYS A 1 77 ? 5.599 9.887 -21.414 1.00 93.94 77 LYS A C 1
ATOM 632 O O . LYS A 1 77 ? 6.625 9.860 -22.075 1.00 93.94 77 LYS A O 1
ATOM 637 N N . TRP A 1 78 ? 5.502 9.443 -20.156 1.00 93.56 78 TRP A N 1
ATOM 638 C CA . TRP A 1 78 ? 6.592 8.861 -19.364 1.00 93.56 78 TRP A CA 1
ATOM 639 C C . TRP A 1 78 ? 6.584 7.323 -19.325 1.00 93.56 78 TRP A C 1
ATOM 641 O O . TRP A 1 78 ? 7.330 6.708 -18.563 1.00 93.56 78 TRP A O 1
ATOM 651 N N . LEU A 1 79 ? 5.694 6.675 -20.087 1.00 92.25 79 LEU A N 1
ATOM 652 C CA . LEU A 1 79 ? 5.485 5.225 -20.018 1.00 92.25 79 LEU A CA 1
ATOM 653 C C . LEU A 1 79 ? 6.757 4.427 -20.352 1.00 92.25 79 LEU A C 1
ATOM 655 O O . LEU A 1 79 ? 7.031 3.402 -19.721 1.00 92.25 79 LEU A O 1
ATOM 659 N N . GLU A 1 80 ? 7.535 4.897 -21.327 1.00 91.31 80 GLU A N 1
ATOM 660 C CA . GLU A 1 80 ? 8.783 4.252 -21.746 1.00 91.31 80 GLU A CA 1
ATOM 661 C C . GLU A 1 80 ? 9.836 4.319 -20.629 1.00 91.31 80 GLU A C 1
ATOM 663 O O . GLU A 1 80 ? 10.445 3.299 -20.295 1.00 91.31 80 GLU A O 1
ATOM 668 N N . GLU A 1 81 ? 9.984 5.477 -19.980 1.00 91.81 81 GLU A N 1
ATOM 669 C CA . GLU A 1 81 ? 10.893 5.685 -18.853 1.00 91.81 81 GLU A CA 1
ATOM 670 C C . GLU A 1 81 ? 10.530 4.807 -17.655 1.00 91.81 81 GLU A C 1
ATOM 672 O O . GLU A 1 81 ? 11.390 4.095 -17.131 1.00 91.81 81 GLU A O 1
ATOM 677 N N . TYR A 1 82 ? 9.255 4.784 -17.251 1.00 93.62 82 TYR A N 1
ATOM 678 C CA . TYR A 1 82 ? 8.804 3.915 -16.162 1.00 93.62 82 TYR A CA 1
ATOM 679 C C . TYR A 1 82 ? 9.058 2.437 -16.461 1.00 93.62 82 TYR A C 1
ATOM 681 O O . TYR A 1 82 ? 9.553 1.705 -15.603 1.00 93.62 82 TYR A O 1
ATOM 689 N N . THR A 1 83 ? 8.772 1.998 -17.688 1.00 91.94 83 THR A N 1
ATOM 690 C CA . THR A 1 83 ? 8.995 0.610 -18.114 1.00 91.94 83 THR A CA 1
ATOM 691 C C . THR A 1 83 ? 10.476 0.244 -18.055 1.00 91.94 83 THR A C 1
ATOM 693 O O . THR A 1 83 ? 10.839 -0.833 -17.573 1.00 91.94 83 THR A O 1
ATOM 696 N N . ALA A 1 84 ? 11.351 1.134 -18.523 1.00 89.69 84 ALA A N 1
ATOM 697 C CA . ALA A 1 84 ? 12.787 0.909 -18.503 1.00 89.69 84 ALA A CA 1
ATOM 698 C C . ALA A 1 84 ? 13.344 0.878 -17.069 1.00 89.69 84 ALA A C 1
ATOM 700 O O . ALA A 1 84 ? 14.141 -0.003 -16.738 1.00 89.69 84 ALA A O 1
ATOM 701 N N . LEU A 1 85 ? 12.881 1.776 -16.194 1.00 91.25 85 LEU A N 1
ATOM 702 C CA . LEU A 1 85 ? 13.269 1.818 -14.781 1.00 91.25 85 LEU A CA 1
ATOM 703 C C . LEU A 1 85 ? 12.762 0.602 -13.991 1.00 91.25 85 LEU A C 1
ATOM 705 O O . LEU A 1 85 ? 13.483 0.069 -13.143 1.00 91.25 85 LEU A O 1
ATOM 709 N N . LEU A 1 86 ? 11.562 0.103 -14.294 1.00 90.69 86 LEU A N 1
ATOM 710 C CA . LEU A 1 86 ? 11.060 -1.154 -13.735 1.00 90.69 86 LEU A CA 1
ATOM 711 C C . LEU A 1 86 ? 11.925 -2.339 -14.160 1.00 90.69 86 LEU A C 1
ATOM 713 O O . LEU A 1 86 ? 12.350 -3.114 -13.308 1.00 90.69 86 LEU A O 1
ATOM 717 N N . LYS A 1 87 ? 12.269 -2.452 -15.449 1.00 88.44 87 LYS A N 1
ATOM 718 C CA . LYS A 1 87 ? 13.190 -3.498 -15.927 1.00 88.44 87 LYS A CA 1
ATOM 719 C C . LYS A 1 87 ? 14.554 -3.403 -15.251 1.00 88.44 87 LYS A C 1
ATOM 721 O O . LYS A 1 87 ? 15.110 -4.427 -14.865 1.00 88.44 87 LYS A O 1
ATOM 726 N N . PHE A 1 88 ? 15.074 -2.189 -15.076 1.00 85.88 88 PHE A N 1
ATOM 727 C CA . PHE A 1 88 ? 16.326 -1.950 -14.362 1.00 85.88 88 PHE A CA 1
ATOM 728 C C . PHE A 1 88 ? 16.261 -2.376 -12.896 1.00 85.88 88 PHE A C 1
ATOM 730 O O . PHE A 1 88 ? 17.236 -2.910 -12.365 1.00 85.88 88 PHE A O 1
ATOM 737 N N . SER A 1 89 ? 15.101 -2.197 -12.260 1.00 87.88 89 SER A N 1
ATOM 738 C CA . SER A 1 89 ? 14.870 -2.597 -10.871 1.00 87.88 89 SER A CA 1
ATOM 739 C C . SER A 1 89 ? 15.035 -4.104 -10.661 1.00 87.88 89 SER A C 1
ATOM 741 O O . SER A 1 89 ? 15.401 -4.522 -9.566 1.00 87.88 89 SER A O 1
ATOM 743 N N . MET A 1 90 ? 14.863 -4.902 -11.719 1.00 84.88 90 MET A N 1
ATOM 744 C CA . MET A 1 90 ? 14.920 -6.360 -11.677 1.00 84.88 90 MET A CA 1
ATOM 745 C C . MET A 1 90 ? 16.328 -6.905 -11.920 1.00 84.88 90 MET A C 1
ATOM 747 O O . MET A 1 90 ? 17.033 -6.465 -12.825 1.00 84.88 90 MET A O 1
ATOM 751 N N . GLU A 1 91 ? 16.726 -7.934 -11.168 1.00 78.50 91 GLU A N 1
ATOM 752 C CA . GLU A 1 91 ? 17.970 -8.678 -11.436 1.00 78.50 91 GLU A CA 1
ATOM 753 C C . GLU A 1 91 ? 17.913 -9.477 -12.746 1.00 78.50 91 GLU A C 1
ATOM 755 O O . GLU A 1 91 ? 18.923 -9.659 -13.422 1.00 78.50 91 GLU A O 1
ATOM 760 N N . SER A 1 92 ? 16.735 -9.985 -13.112 1.00 78.75 92 SER A N 1
ATOM 761 C CA . SER A 1 92 ? 16.521 -10.783 -14.325 1.00 78.75 92 SER A CA 1
ATOM 762 C C . SER A 1 92 ? 15.128 -10.498 -14.899 1.00 78.75 92 SER A C 1
ATOM 764 O O . SER A 1 92 ? 14.245 -11.347 -14.803 1.00 78.75 92 SER A O 1
ATOM 766 N N . PRO A 1 93 ? 14.896 -9.298 -15.475 1.00 79.12 93 PRO A N 1
ATOM 767 C CA . PRO A 1 93 ? 13.560 -8.845 -15.882 1.00 79.12 93 PRO A CA 1
ATOM 768 C C . PRO A 1 93 ? 12.866 -9.817 -16.843 1.00 79.12 93 PRO A C 1
ATOM 770 O O . PRO A 1 93 ? 11.682 -10.098 -16.680 1.00 79.12 93 PRO A O 1
ATOM 773 N N . GLU A 1 94 ? 13.617 -10.393 -17.783 1.00 78.69 94 GLU A N 1
ATOM 774 C CA . GLU A 1 94 ? 13.099 -11.329 -18.792 1.00 78.69 94 GLU A CA 1
ATOM 775 C C . GLU A 1 94 ? 12.651 -12.682 -18.207 1.00 78.69 94 GLU A C 1
ATOM 777 O O . GLU A 1 94 ? 11.900 -13.414 -18.848 1.00 78.69 94 GLU A O 1
ATOM 782 N N . GLU A 1 95 ? 13.095 -13.030 -16.994 1.00 76.62 95 GLU A N 1
ATOM 783 C CA . GLU A 1 95 ? 12.714 -14.276 -16.314 1.00 76.62 95 GLU A CA 1
ATOM 784 C C . GLU A 1 95 ? 11.473 -14.102 -15.424 1.00 76.62 95 GLU A C 1
ATOM 786 O O . GLU A 1 95 ? 10.865 -15.093 -15.027 1.00 76.62 95 GLU A O 1
ATOM 791 N N . THR A 1 96 ? 11.061 -12.858 -15.147 1.00 76.25 96 THR A N 1
ATOM 792 C CA . THR A 1 96 ? 9.925 -12.562 -14.255 1.00 76.25 96 THR A CA 1
ATOM 793 C C . THR A 1 96 ? 8.561 -12.796 -14.899 1.00 76.25 96 THR A C 1
ATOM 795 O O . THR A 1 96 ? 7.583 -13.003 -14.195 1.00 76.25 96 THR A O 1
ATOM 798 N N . GLY A 1 97 ? 8.459 -12.732 -16.229 1.00 78.44 97 GLY A N 1
ATOM 799 C CA . GLY A 1 97 ? 7.182 -12.833 -16.944 1.00 78.44 97 GLY A CA 1
ATOM 800 C C . GLY A 1 97 ? 6.242 -11.627 -16.789 1.00 78.44 97 GLY A C 1
ATOM 801 O O . GLY A 1 97 ? 5.162 -11.645 -17.379 1.00 78.44 97 GLY A O 1
ATOM 802 N N . PHE A 1 98 ? 6.621 -10.582 -16.044 1.00 81.94 98 PHE A N 1
ATOM 803 C CA . PHE A 1 98 ? 5.817 -9.366 -15.920 1.00 81.94 98 PHE A CA 1
ATOM 804 C C . PHE A 1 98 ? 5.757 -8.590 -17.239 1.00 81.94 98 PHE A C 1
ATOM 806 O O . PHE A 1 98 ? 6.774 -8.335 -17.888 1.00 81.94 98 PHE A O 1
ATOM 813 N N . ALA A 1 99 ? 4.559 -8.131 -17.597 1.00 87.38 99 ALA A N 1
ATOM 814 C CA . ALA A 1 99 ? 4.349 -7.194 -18.693 1.00 87.38 99 ALA A CA 1
ATOM 815 C C . ALA A 1 99 ? 4.492 -5.749 -18.180 1.00 87.38 99 ALA A C 1
ATOM 817 O O . ALA A 1 99 ? 3.504 -5.042 -18.027 1.00 87.38 99 ALA A O 1
ATOM 818 N N . PHE A 1 100 ? 5.721 -5.312 -17.874 1.00 89.31 100 PHE A N 1
ATOM 819 C CA . PHE A 1 100 ? 5.983 -4.020 -17.206 1.00 89.31 100 PHE A CA 1
ATOM 820 C C . PHE A 1 100 ? 5.319 -2.804 -17.870 1.00 89.31 100 PHE A C 1
ATOM 822 O O . PHE A 1 100 ? 4.856 -1.909 -17.170 1.00 89.31 100 PHE A O 1
ATOM 829 N N . GLU A 1 101 ? 5.263 -2.770 -19.203 1.00 90.12 101 GLU A N 1
ATOM 830 C CA . GLU A 1 101 ? 4.603 -1.681 -19.932 1.00 90.12 101 GLU A CA 1
ATOM 831 C C . GLU A 1 101 ? 3.092 -1.662 -19.677 1.00 90.12 101 GLU A C 1
ATOM 833 O O . GLU A 1 101 ? 2.520 -0.594 -19.488 1.00 90.12 101 GLU A O 1
ATOM 838 N N . ASP A 1 102 ? 2.449 -2.830 -19.627 1.00 86.00 102 ASP A N 1
ATOM 839 C CA . ASP A 1 102 ? 1.010 -2.932 -19.379 1.00 86.00 102 ASP A CA 1
ATOM 840 C C . ASP A 1 102 ? 0.682 -2.575 -17.926 1.00 86.00 102 ASP A C 1
ATOM 842 O O . ASP A 1 102 ? -0.214 -1.769 -17.705 1.00 86.00 102 ASP A O 1
ATOM 846 N N . ILE A 1 103 ? 1.496 -3.029 -16.963 1.00 89.06 103 ILE A N 1
ATOM 847 C CA . ILE A 1 103 ? 1.398 -2.626 -15.546 1.00 89.06 103 ILE A CA 1
ATOM 848 C C . ILE A 1 103 ? 1.367 -1.095 -15.413 1.00 89.06 103 ILE A C 1
ATOM 850 O O . ILE A 1 103 ? 0.506 -0.520 -14.747 1.00 89.06 103 ILE A O 1
ATOM 854 N N . MET A 1 104 ? 2.315 -0.414 -16.062 1.00 92.19 104 MET A N 1
ATOM 855 C CA . MET A 1 104 ? 2.418 1.043 -15.982 1.00 92.19 104 MET A CA 1
ATOM 856 C C . MET A 1 104 ? 1.315 1.756 -16.763 1.00 92.19 104 MET A C 1
ATOM 858 O O . MET A 1 104 ? 0.822 2.794 -16.326 1.00 92.19 104 MET A O 1
ATOM 862 N N . ARG A 1 105 ? 0.915 1.226 -17.920 1.00 89.31 105 ARG A N 1
ATOM 863 C CA . ARG A 1 105 ? -0.174 1.795 -18.718 1.00 89.31 105 ARG A CA 1
ATOM 864 C C . ARG A 1 105 ? -1.489 1.738 -17.947 1.00 89.31 105 ARG A C 1
ATOM 866 O O . ARG A 1 105 ? -2.179 2.755 -17.880 1.00 89.31 105 ARG A O 1
ATOM 873 N N . ASP A 1 106 ? -1.792 0.589 -17.352 1.00 84.56 106 ASP A N 1
ATOM 874 C CA . ASP A 1 106 ? -3.040 0.340 -16.641 1.00 84.56 106 ASP A CA 1
ATOM 875 C C . ASP A 1 106 ? -3.179 1.276 -15.439 1.00 84.56 106 ASP A C 1
ATOM 877 O O . ASP A 1 106 ? -4.215 1.925 -15.299 1.00 84.56 106 ASP A O 1
ATOM 881 N N . ILE A 1 107 ? -2.136 1.436 -14.615 1.00 86.12 107 ILE A N 1
ATOM 882 C CA . ILE A 1 107 ? -2.208 2.318 -13.440 1.00 86.12 107 ILE A CA 1
ATOM 883 C C . ILE A 1 107 ? -2.292 3.812 -13.813 1.00 86.12 107 ILE A C 1
ATOM 885 O O . ILE A 1 107 ? -3.017 4.567 -13.164 1.00 86.12 107 ILE A O 1
ATOM 889 N N . ILE A 1 108 ? -1.590 4.249 -14.871 1.00 87.50 108 ILE A N 1
ATOM 890 C CA . ILE A 1 108 ? -1.602 5.648 -15.345 1.00 87.50 108 ILE A CA 1
ATOM 891 C C . ILE A 1 108 ? -2.982 6.019 -15.901 1.00 87.50 108 ILE A C 1
ATOM 893 O O . ILE A 1 108 ? -3.405 7.170 -15.814 1.00 87.50 108 ILE A O 1
ATOM 897 N N . GLU A 1 109 ? -3.689 5.060 -16.500 1.00 85.88 109 GLU A N 1
ATOM 898 C CA . GLU A 1 109 ? -5.030 5.267 -17.057 1.00 85.88 109 GLU A CA 1
ATOM 899 C C . GLU A 1 109 ? -6.140 5.335 -16.002 1.00 85.88 109 GLU A C 1
ATOM 901 O O . GLU A 1 109 ? -7.251 5.773 -16.313 1.00 85.88 109 GLU A O 1
ATOM 906 N N . GLN A 1 110 ? -5.856 4.920 -14.770 1.00 79.75 110 GLN A N 1
ATOM 907 C CA . GLN A 1 110 ? -6.819 4.916 -13.674 1.00 79.75 110 GLN A CA 1
ATOM 908 C C . GLN A 1 110 ? -6.919 6.273 -12.975 1.00 79.75 110 GLN A C 1
ATOM 910 O O . GLN A 1 110 ? -6.054 7.134 -13.113 1.00 79.75 110 GLN A O 1
ATOM 915 N N . GLU A 1 111 ? -7.991 6.471 -12.205 1.00 77.50 111 GLU A N 1
ATOM 916 C CA . GLU A 1 111 ? -8.149 7.674 -11.384 1.00 77.50 111 GLU A CA 1
ATOM 917 C C . GLU A 1 111 ? -7.153 7.697 -10.205 1.00 77.50 111 GLU A C 1
ATOM 919 O O . GLU A 1 111 ? -6.772 6.635 -9.700 1.00 77.50 111 GLU A O 1
ATOM 924 N N . PRO A 1 112 ? -6.774 8.889 -9.706 1.00 76.12 112 PRO A N 1
ATOM 925 C CA . PRO A 1 112 ? -5.937 9.017 -8.518 1.00 76.12 112 PRO A CA 1
ATOM 926 C C . PRO A 1 112 ? -6.531 8.292 -7.303 1.00 76.12 112 PRO A C 1
ATOM 928 O O . PRO A 1 112 ? -7.744 8.276 -7.089 1.00 76.12 112 PRO A O 1
ATOM 931 N N . SER A 1 113 ? -5.657 7.778 -6.438 1.00 69.44 113 SER A N 1
ATOM 932 C CA . SER A 1 113 ? -5.918 6.810 -5.352 1.00 69.44 113 SER A CA 1
ATOM 933 C C . SER A 1 113 ? -6.014 5.347 -5.804 1.00 69.44 113 SER A C 1
ATOM 935 O O . SER A 1 113 ? -6.367 4.476 -5.008 1.00 69.44 113 SER A O 1
ATOM 937 N N . ALA A 1 114 ? -5.684 5.064 -7.062 1.00 71.94 114 ALA A N 1
ATOM 938 C CA . ALA A 1 114 ? -5.484 3.713 -7.559 1.00 71.94 114 ALA A CA 1
ATOM 939 C C . ALA A 1 114 ? -4.178 3.105 -7.010 1.00 71.94 114 ALA A C 1
ATOM 941 O O . ALA A 1 114 ? -3.134 3.749 -7.001 1.00 71.94 114 ALA A O 1
ATOM 942 N N . GLY A 1 115 ? -4.222 1.844 -6.580 1.00 73.12 115 GLY A N 1
ATOM 943 C CA . GLY A 1 115 ? -3.047 1.039 -6.243 1.00 73.12 115 GLY A CA 1
ATOM 944 C C . GLY A 1 115 ? -3.152 -0.377 -6.804 1.00 73.12 115 GLY A C 1
ATOM 945 O O . GLY A 1 115 ? -4.256 -0.923 -6.907 1.00 73.12 115 GLY A O 1
ATOM 946 N N . GLU A 1 116 ? -2.018 -0.953 -7.183 1.00 75.31 116 GLU A N 1
ATOM 947 C CA . GLU A 1 116 ? -1.886 -2.321 -7.681 1.00 75.31 116 GLU A CA 1
ATOM 948 C C . GLU A 1 116 ? -0.638 -2.991 -7.111 1.00 75.31 116 GLU A C 1
ATOM 950 O O . GLU A 1 116 ? 0.383 -2.347 -6.862 1.00 75.31 116 GLU A O 1
ATOM 955 N N . PHE A 1 117 ? -0.730 -4.304 -6.912 1.00 76.69 117 PHE A N 1
ATOM 956 C CA . PHE A 1 117 ? 0.350 -5.122 -6.374 1.00 76.69 117 PHE A CA 1
ATOM 957 C C . PHE A 1 117 ? 0.548 -6.359 -7.247 1.00 76.69 117 PHE A C 1
ATOM 959 O O . PHE A 1 117 ? -0.425 -7.016 -7.616 1.00 76.69 117 PHE A O 1
ATOM 966 N N . TYR A 1 118 ? 1.804 -6.692 -7.529 1.00 78.00 118 TYR A N 1
ATOM 967 C CA . TYR A 1 118 ? 2.218 -7.807 -8.378 1.00 78.00 118 TYR A CA 1
ATOM 968 C C . TYR A 1 118 ? 3.276 -8.643 -7.660 1.00 78.00 118 TYR A C 1
ATOM 970 O O . TYR A 1 118 ? 4.122 -8.086 -6.957 1.00 78.00 118 TYR A O 1
ATOM 978 N N . PHE A 1 119 ? 3.247 -9.969 -7.837 1.00 76.50 119 PHE A N 1
ATOM 979 C CA . PHE A 1 119 ? 4.087 -10.885 -7.058 1.00 76.50 119 PHE A CA 1
ATOM 980 C C . PHE A 1 119 ? 4.623 -12.039 -7.895 1.00 76.50 119 PHE A C 1
ATOM 982 O O . PHE A 1 119 ? 3.844 -12.761 -8.509 1.00 76.50 119 PHE A O 1
ATOM 989 N N . ILE A 1 120 ? 5.929 -12.300 -7.842 1.00 75.00 120 ILE A N 1
ATOM 990 C CA . ILE A 1 120 ? 6.498 -13.545 -8.372 1.00 75.00 120 ILE A CA 1
ATOM 991 C C . ILE A 1 120 ? 7.807 -13.912 -7.670 1.00 75.00 120 ILE A C 1
ATOM 993 O O . ILE A 1 120 ? 8.678 -13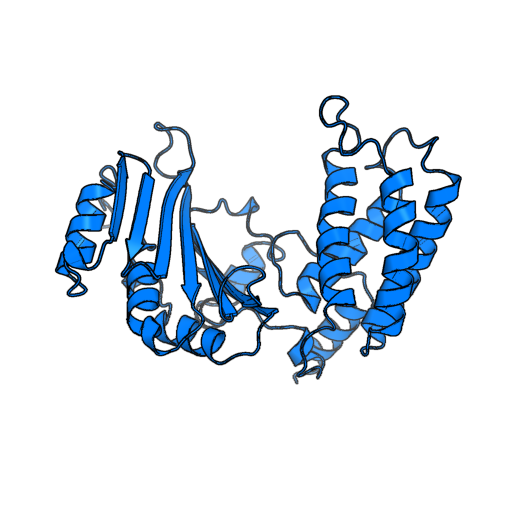.068 -7.541 1.00 75.00 120 ILE A O 1
ATOM 997 N N . ASP A 1 121 ? 7.947 -15.169 -7.235 1.00 71.38 121 ASP A N 1
ATOM 998 C CA . ASP A 1 121 ? 9.212 -15.818 -6.846 1.00 71.38 121 ASP A CA 1
ATOM 999 C C . ASP A 1 121 ? 10.236 -14.910 -6.125 1.00 71.38 121 ASP A C 1
ATOM 1001 O O . ASP A 1 121 ? 11.336 -14.693 -6.629 1.00 71.38 121 ASP A O 1
ATOM 1005 N N . GLY A 1 122 ? 9.909 -14.354 -4.954 1.00 73.31 122 GLY A N 1
ATOM 1006 C CA . GLY A 1 122 ? 10.857 -13.471 -4.252 1.00 73.31 122 GLY A CA 1
ATOM 1007 C C . GLY A 1 122 ? 10.625 -11.970 -4.479 1.00 73.31 122 GLY A C 1
ATOM 1008 O O . GLY A 1 122 ? 11.245 -11.159 -3.788 1.00 73.31 122 GLY A O 1
ATOM 1009 N N . ILE A 1 123 ? 9.773 -11.603 -5.442 1.00 79.62 123 ILE A N 1
ATOM 1010 C CA . ILE A 1 123 ? 9.610 -10.240 -5.955 1.00 79.62 123 ILE A CA 1
ATOM 1011 C C . ILE A 1 123 ? 8.201 -9.716 -5.678 1.00 79.62 123 ILE A C 1
ATOM 1013 O O . ILE A 1 123 ? 7.207 -10.381 -5.981 1.00 79.62 123 ILE A O 1
ATOM 1017 N N . GLN A 1 124 ? 8.125 -8.486 -5.176 1.00 82.88 124 GLN A N 1
ATOM 1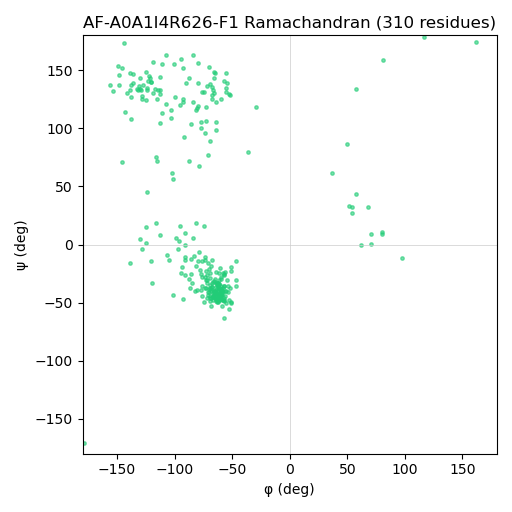018 C CA . GLN A 1 124 ? 6.901 -7.700 -5.054 1.00 82.88 124 GLN A CA 1
ATOM 1019 C C . GLN A 1 124 ? 7.070 -6.365 -5.782 1.00 82.88 124 GLN A C 1
ATOM 1021 O O . GLN A 1 124 ? 8.055 -5.662 -5.559 1.00 82.88 124 GLN A O 1
ATOM 1026 N N . ILE A 1 125 ? 6.083 -5.992 -6.595 1.00 85.50 125 ILE A N 1
ATOM 1027 C CA . ILE A 1 125 ? 5.948 -4.649 -7.168 1.00 85.50 125 ILE A CA 1
ATOM 1028 C C . ILE A 1 125 ? 4.668 -4.041 -6.605 1.00 85.50 125 ILE A C 1
ATOM 1030 O O . ILE A 1 125 ? 3.605 -4.644 -6.732 1.00 85.50 125 ILE A O 1
ATOM 1034 N N . ALA A 1 126 ? 4.759 -2.862 -6.002 1.00 85.25 126 ALA A N 1
ATOM 1035 C CA . ALA A 1 126 ? 3.600 -2.044 -5.672 1.00 85.25 126 ALA A CA 1
ATOM 1036 C C . ALA A 1 126 ? 3.623 -0.781 -6.528 1.00 85.25 126 ALA A C 1
ATOM 1038 O O . ALA A 1 126 ? 4.660 -0.128 -6.629 1.00 85.25 126 ALA A O 1
ATOM 1039 N N . VAL A 1 127 ? 2.489 -0.444 -7.131 1.00 86.75 127 VAL A N 1
ATOM 1040 C CA . VAL A 1 127 ? 2.333 0.702 -8.027 1.00 86.75 127 VAL A CA 1
ATOM 1041 C C . VAL A 1 127 ? 1.136 1.512 -7.554 1.00 86.75 127 VAL A C 1
ATOM 1043 O O . VAL A 1 127 ? 0.052 0.961 -7.376 1.00 86.75 127 VAL A O 1
ATOM 1046 N N . GLN A 1 128 ? 1.320 2.804 -7.309 1.00 85.81 128 GLN A N 1
ATOM 1047 C CA . GLN A 1 128 ? 0.299 3.693 -6.765 1.00 85.81 128 GLN A CA 1
ATOM 1048 C C . GLN A 1 128 ? 0.177 4.946 -7.621 1.00 85.81 128 GLN A C 1
ATOM 1050 O O . GLN A 1 128 ? 1.171 5.592 -7.929 1.00 85.81 128 GLN A O 1
ATOM 1055 N N . HIS A 1 129 ? -1.051 5.321 -7.952 1.00 85.75 129 HIS A N 1
ATOM 1056 C CA . HIS A 1 129 ? -1.401 6.596 -8.552 1.00 85.75 129 HIS A CA 1
ATOM 1057 C C . HIS A 1 129 ? -2.001 7.482 -7.463 1.00 85.75 129 HIS A C 1
ATOM 1059 O O . HIS A 1 129 ? -3.044 7.160 -6.900 1.00 85.75 129 HIS A O 1
ATOM 1065 N N . MET A 1 130 ? -1.348 8.593 -7.134 1.00 85.69 130 MET A N 1
ATOM 1066 C CA . MET A 1 130 ? -1.741 9.468 -6.030 1.00 85.69 130 MET A CA 1
ATOM 1067 C C . MET A 1 130 ? -1.940 10.912 -6.488 1.00 85.69 130 MET A C 1
ATOM 1069 O O . MET A 1 130 ? -1.219 11.406 -7.350 1.00 85.69 130 MET A O 1
ATOM 1073 N N . GLU A 1 131 ? -2.862 11.626 -5.838 1.00 83.38 131 GLU A N 1
ATOM 1074 C CA . GLU A 1 131 ? -2.933 13.086 -5.954 1.00 83.38 131 GLU A CA 1
ATOM 1075 C C . GLU A 1 131 ? -1.688 13.707 -5.301 1.00 83.38 131 GLU A C 1
ATOM 1077 O O . GLU A 1 131 ? -1.429 13.489 -4.109 1.00 83.38 131 GLU A O 1
ATOM 1082 N N . SER A 1 132 ? -0.934 14.533 -6.030 1.00 77.44 132 SER A N 1
ATOM 1083 C CA . SER A 1 132 ? 0.178 15.253 -5.411 1.00 77.44 132 SER A CA 1
ATOM 1084 C C . SER A 1 132 ? -0.319 16.404 -4.546 1.00 77.44 132 SER A C 1
ATOM 1086 O O . SER A 1 132 ? -1.106 17.251 -4.967 1.00 77.44 132 SER A O 1
ATOM 1088 N N . SER A 1 133 ? 0.192 16.484 -3.317 1.00 66.00 133 SER A N 1
ATOM 1089 C CA . SER A 1 133 ? -0.058 17.640 -2.447 1.00 66.00 133 SER A CA 1
ATOM 1090 C C . SER A 1 133 ? 0.819 18.856 -2.778 1.00 66.00 133 SER A C 1
ATOM 1092 O O . SER A 1 133 ? 0.545 19.953 -2.287 1.00 66.00 133 SER A O 1
ATOM 1094 N N . SER A 1 134 ? 1.872 18.667 -3.581 1.00 60.16 134 SER A N 1
ATOM 1095 C CA . SER A 1 134 ? 2.955 19.643 -3.770 1.00 60.16 134 SER A CA 1
ATOM 1096 C C . SER A 1 134 ? 3.452 19.810 -5.210 1.00 60.16 134 SER A C 1
ATOM 1098 O O . SER A 1 134 ? 4.131 20.799 -5.473 1.00 60.16 134 SER A O 1
ATOM 1100 N N . ALA A 1 135 ? 3.144 18.887 -6.125 1.00 58.44 135 ALA A N 1
ATOM 1101 C CA . ALA A 1 135 ? 3.460 18.994 -7.552 1.00 58.44 135 ALA A CA 1
ATOM 1102 C C . ALA A 1 135 ? 2.225 19.438 -8.358 1.00 58.44 135 ALA A C 1
ATOM 1104 O O . ALA A 1 135 ? 1.088 19.241 -7.927 1.00 58.44 135 ALA A O 1
ATOM 1105 N N . GLU A 1 136 ? 2.439 20.047 -9.528 1.00 64.75 136 GLU A N 1
ATOM 1106 C CA . GLU A 1 136 ? 1.359 20.283 -10.490 1.00 64.75 136 GLU A CA 1
ATOM 1107 C C . GLU A 1 136 ? 0.975 18.950 -11.153 1.00 64.75 136 GLU A C 1
ATOM 1109 O O . GLU A 1 136 ? 1.602 18.533 -12.121 1.00 64.75 136 GLU A O 1
ATOM 1114 N N . GLY A 1 137 ? -0.057 18.285 -10.627 1.00 80.56 137 GLY A N 1
ATOM 1115 C CA . GLY A 1 137 ? -0.625 17.063 -11.207 1.00 80.56 137 GLY A CA 1
ATOM 1116 C C . GLY A 1 137 ? -0.504 15.830 -10.315 1.00 80.56 137 GLY A C 1
ATOM 1117 O O . GLY A 1 137 ? 0.016 15.889 -9.200 1.00 80.56 137 GLY A O 1
ATOM 1118 N N . ASP A 1 138 ? -1.031 14.718 -10.812 1.00 90.31 138 ASP A N 1
ATOM 1119 C CA . ASP A 1 138 ? -0.997 13.427 -10.132 1.00 90.31 138 ASP A CA 1
ATOM 1120 C C . ASP A 1 138 ? 0.371 12.749 -10.309 1.00 90.31 138 ASP A C 1
ATOM 1122 O O . ASP A 1 138 ? 1.121 13.051 -11.244 1.00 90.31 138 ASP A O 1
ATOM 1126 N N . ILE A 1 139 ? 0.715 11.849 -9.392 1.00 92.56 139 ILE A N 1
ATOM 1127 C CA . ILE A 1 139 ? 2.005 11.151 -9.364 1.00 92.56 139 ILE A CA 1
ATOM 1128 C C . ILE A 1 139 ? 1.815 9.640 -9.417 1.00 92.56 139 ILE A C 1
ATOM 1130 O O . ILE A 1 139 ? 0.870 9.112 -8.830 1.00 92.56 139 ILE A O 1
ATOM 1134 N N . ILE A 1 140 ? 2.740 8.950 -10.082 1.00 93.62 140 ILE A N 1
ATOM 1135 C CA . ILE A 1 140 ? 2.925 7.510 -9.921 1.00 93.62 140 ILE A CA 1
ATOM 1136 C C . ILE A 1 140 ? 4.102 7.272 -8.990 1.00 93.62 140 ILE A C 1
ATOM 1138 O O . ILE A 1 140 ? 5.202 7.768 -9.245 1.00 93.62 140 ILE A O 1
ATOM 1142 N N . ASP A 1 141 ? 3.865 6.477 -7.953 1.00 92.38 141 ASP A N 1
ATOM 1143 C CA . ASP A 1 141 ? 4.878 5.952 -7.049 1.00 92.38 141 ASP A CA 1
ATOM 1144 C C . ASP A 1 141 ? 4.955 4.432 -7.190 1.00 92.38 141 ASP A C 1
ATOM 1146 O O . ASP A 1 141 ? 3.939 3.738 -7.237 1.00 92.38 141 ASP A O 1
ATOM 1150 N N . VAL A 1 142 ? 6.169 3.912 -7.304 1.00 92.69 142 VAL A N 1
ATOM 1151 C CA . VAL A 1 142 ? 6.439 2.496 -7.523 1.00 92.69 142 VAL A CA 1
ATOM 1152 C C . VAL A 1 142 ? 7.463 2.032 -6.514 1.00 92.69 142 VAL A C 1
ATOM 1154 O O . VAL A 1 142 ? 8.514 2.653 -6.356 1.00 92.69 142 VAL A O 1
ATOM 1157 N N . THR A 1 143 ? 7.209 0.893 -5.884 1.00 91.00 143 THR A N 1
ATOM 1158 C CA . THR A 1 143 ? 8.203 0.200 -5.067 1.00 91.00 143 THR A CA 1
ATOM 1159 C C . THR A 1 143 ? 8.400 -1.219 -5.568 1.00 91.00 143 THR A C 1
ATOM 1161 O O . THR A 1 143 ? 7.456 -1.889 -5.983 1.00 91.00 143 THR A O 1
ATOM 1164 N N . VAL A 1 144 ? 9.651 -1.669 -5.557 1.00 88.50 144 VAL A N 1
ATOM 1165 C CA . VAL A 1 144 ? 10.040 -3.023 -5.942 1.00 88.50 144 VAL A CA 1
ATOM 1166 C C . VAL A 1 144 ? 10.883 -3.610 -4.824 1.00 88.50 144 VAL A C 1
ATOM 1168 O O . VAL A 1 144 ? 11.880 -3.014 -4.423 1.00 88.50 144 VAL A O 1
ATOM 1171 N N . HIS A 1 145 ? 10.510 -4.791 -4.351 1.00 85.88 145 HIS A N 1
ATOM 1172 C CA . HIS A 1 145 ? 11.293 -5.566 -3.398 1.00 85.88 145 HIS A CA 1
ATOM 1173 C C . HIS A 1 145 ? 11.685 -6.899 -4.028 1.00 85.88 145 HIS A C 1
ATOM 1175 O O . HIS A 1 145 ? 10.822 -7.599 -4.543 1.00 85.88 145 HIS A O 1
ATOM 1181 N N . HIS A 1 146 ? 12.963 -7.259 -3.956 1.00 80.56 146 HIS A N 1
ATOM 1182 C CA . HIS A 1 146 ? 13.492 -8.578 -4.315 1.00 80.56 146 HIS A CA 1
ATOM 1183 C C . HIS A 1 146 ? 13.971 -9.321 -3.080 1.00 80.56 146 HIS A C 1
ATOM 1185 O O . HIS A 1 146 ? 14.410 -8.698 -2.114 1.00 80.56 146 HIS A O 1
ATOM 1191 N N . HIS A 1 147 ? 13.994 -10.650 -3.169 1.00 73.75 147 HIS A N 1
ATOM 1192 C CA . HIS A 1 147 ? 14.463 -11.543 -2.107 1.00 73.75 147 HIS A CA 1
ATOM 1193 C C . HIS A 1 147 ? 13.741 -11.287 -0.786 1.00 73.75 147 HIS A C 1
ATOM 1195 O O . HIS A 1 147 ? 14.315 -11.435 0.295 1.00 73.75 147 HIS A O 1
ATOM 1201 N N . MET A 1 148 ? 12.466 -10.887 -0.860 1.00 66.88 148 MET A N 1
ATOM 1202 C CA . MET A 1 148 ? 11.642 -10.832 0.335 1.00 66.88 148 MET A CA 1
ATOM 1203 C C . MET A 1 148 ? 11.586 -12.231 0.934 1.00 66.88 148 MET A C 1
ATOM 1205 O O . MET A 1 148 ? 11.226 -13.188 0.250 1.00 66.88 148 MET A O 1
ATOM 1209 N N . LYS A 1 149 ? 11.960 -12.340 2.213 1.00 60.12 149 LYS A N 1
ATOM 1210 C CA . LYS A 1 149 ? 11.778 -13.577 2.974 1.00 60.12 149 LYS A CA 1
ATOM 1211 C C . LYS A 1 149 ? 10.311 -13.980 2.900 1.00 60.12 149 LYS A C 1
ATOM 1213 O O . LYS A 1 149 ? 9.447 -13.117 3.037 1.00 60.12 149 LYS A O 1
ATOM 1218 N N . ASP A 1 150 ? 10.053 -15.272 2.739 1.00 51.00 150 ASP A N 1
ATOM 1219 C CA . ASP A 1 150 ? 8.701 -15.817 2.577 1.00 51.00 150 ASP A CA 1
ATOM 1220 C C . ASP A 1 150 ? 7.745 -15.397 3.715 1.00 51.00 150 ASP A C 1
ATOM 1222 O O . ASP A 1 150 ? 6.562 -15.149 3.501 1.00 51.00 150 ASP A O 1
ATOM 1226 N N . ASP A 1 151 ? 8.271 -15.185 4.919 1.00 46.50 151 ASP A N 1
ATOM 1227 C CA . ASP A 1 151 ? 7.486 -14.741 6.077 1.00 46.50 151 ASP A CA 1
ATOM 1228 C C . ASP A 1 151 ? 7.058 -13.257 6.012 1.00 46.50 151 ASP A C 1
ATOM 1230 O O . ASP A 1 151 ? 6.242 -12.815 6.817 1.00 46.50 151 ASP A O 1
ATOM 1234 N N . ASN A 1 152 ? 7.593 -12.479 5.065 1.00 47.78 152 ASN A N 1
ATOM 1235 C CA . ASN A 1 152 ? 7.264 -11.064 4.872 1.00 47.78 152 ASN A CA 1
ATOM 1236 C C . ASN A 1 152 ? 6.208 -10.834 3.780 1.00 47.78 152 ASN A C 1
ATOM 1238 O O . ASN A 1 152 ? 5.807 -9.689 3.566 1.00 47.78 152 ASN A O 1
ATOM 1242 N N . TYR A 1 153 ? 5.753 -11.874 3.071 1.00 49.44 153 TYR A N 1
ATOM 1243 C CA . TYR A 1 153 ? 4.599 -11.716 2.188 1.00 49.44 153 TYR A CA 1
ATOM 1244 C C . TYR A 1 153 ? 3.340 -11.691 3.042 1.00 49.44 153 TYR A C 1
ATOM 1246 O O . TYR A 1 153 ? 2.850 -12.719 3.500 1.00 49.44 153 TYR A O 1
ATOM 1254 N N . TYR A 1 154 ? 2.759 -10.507 3.205 1.00 51.97 154 TYR A N 1
ATOM 1255 C CA . TYR A 1 154 ? 1.495 -10.321 3.925 1.00 51.97 154 TYR A CA 1
ATOM 1256 C C . TYR A 1 154 ? 0.262 -10.785 3.126 1.00 51.97 154 TYR A C 1
ATOM 1258 O O . TYR A 1 154 ? -0.879 -10.451 3.451 1.00 51.97 154 TYR A O 1
ATOM 1266 N N . PHE A 1 155 ? 0.476 -11.570 2.069 1.00 42.50 155 PHE A N 1
ATOM 1267 C CA . PHE A 1 155 ? -0.563 -12.315 1.380 1.00 42.50 155 PHE A CA 1
ATOM 1268 C C . PHE A 1 155 ? -0.776 -13.622 2.135 1.00 42.50 155 PHE A C 1
ATOM 1270 O O . PHE A 1 155 ? 0.187 -14.360 2.275 1.00 42.50 155 PHE A O 1
ATOM 1277 N N . GLY A 1 156 ? -2.006 -13.894 2.600 1.00 44.34 156 GLY A N 1
ATOM 1278 C CA . GLY A 1 156 ? -2.390 -15.007 3.490 1.00 44.34 156 GLY A CA 1
ATOM 1279 C C . GLY A 1 156 ? -1.653 -16.334 3.274 1.00 44.34 156 GLY A C 1
ATOM 1280 O O . GLY A 1 156 ? -2.217 -17.266 2.703 1.00 44.34 156 GLY A O 1
ATOM 1281 N N . SER A 1 157 ? -0.427 -16.407 3.801 1.00 41.75 157 SER A N 1
ATOM 1282 C CA . SER A 1 157 ? 0.659 -17.329 3.449 1.00 41.75 157 SER A CA 1
ATOM 1283 C C . SER A 1 157 ? 1.112 -17.297 1.970 1.00 41.75 157 SER A C 1
ATOM 1285 O O . SER A 1 157 ? 0.297 -17.397 1.051 1.00 41.75 157 SER A O 1
ATOM 1287 N N . VAL A 1 158 ? 2.432 -17.262 1.732 1.00 39.50 158 VAL A N 1
ATOM 1288 C CA . VAL A 1 158 ? 3.088 -17.458 0.412 1.00 39.50 158 VAL A CA 1
ATOM 1289 C C . VAL A 1 158 ? 2.534 -18.665 -0.346 1.00 39.50 158 VAL A C 1
ATOM 1291 O O . VAL A 1 158 ? 2.330 -18.611 -1.558 1.00 39.50 158 VAL A O 1
ATOM 1294 N N . SER A 1 159 ? 2.178 -19.722 0.383 1.00 40.75 159 SER A N 1
ATOM 1295 C CA . SER A 1 159 ? 1.549 -20.937 -0.138 1.00 40.75 159 SER A CA 1
ATOM 1296 C C . SER A 1 159 ? 0.278 -20.681 -0.958 1.00 40.75 159 SER A C 1
ATOM 1298 O O . SER A 1 159 ? 0.077 -21.336 -1.977 1.00 40.75 159 SER A O 1
ATOM 1300 N N . ALA A 1 160 ? -0.548 -19.692 -0.602 1.00 49.28 160 ALA A N 1
ATOM 1301 C CA . ALA A 1 160 ? -1.752 -19.371 -1.370 1.00 49.28 160 ALA A CA 1
ATOM 1302 C C . ALA A 1 160 ? -1.442 -18.690 -2.725 1.00 49.28 160 ALA A C 1
ATOM 1304 O O . ALA A 1 160 ? -2.222 -18.829 -3.670 1.00 49.28 160 ALA A O 1
ATOM 1305 N N . LEU A 1 161 ? -0.305 -17.988 -2.846 1.00 44.69 161 LEU A N 1
ATOM 1306 C CA . LEU A 1 161 ? 0.193 -17.419 -4.111 1.00 44.69 161 LEU A CA 1
ATOM 1307 C C . LEU A 1 161 ? 0.901 -18.466 -4.977 1.00 44.69 161 LEU A C 1
ATOM 1309 O O . LEU A 1 161 ? 0.732 -18.474 -6.200 1.00 44.69 161 LEU A O 1
ATOM 1313 N N . GLU A 1 162 ? 1.675 -19.364 -4.365 1.00 43.00 162 GLU A N 1
ATOM 1314 C CA . GLU A 1 162 ? 2.341 -20.463 -5.072 1.00 43.00 162 GLU A CA 1
ATOM 1315 C C . GLU A 1 162 ? 1.321 -21.396 -5.742 1.00 43.00 162 GLU A C 1
ATOM 1317 O O . GLU A 1 162 ? 1.476 -21.743 -6.919 1.00 43.00 162 GLU A O 1
ATOM 1322 N N . GLU A 1 163 ? 0.236 -21.723 -5.031 1.00 49.06 163 GLU A N 1
ATOM 1323 C CA . GLU A 1 163 ? -0.867 -22.565 -5.510 1.00 49.06 163 GLU A CA 1
ATOM 1324 C C . GLU A 1 163 ? -1.719 -21.903 -6.609 1.00 49.06 163 GLU A C 1
ATOM 1326 O O . GLU A 1 163 ? -2.328 -22.601 -7.424 1.00 49.06 163 GLU A O 1
ATOM 1331 N N . ALA A 1 164 ? -1.744 -20.567 -6.686 1.00 53.25 164 ALA A N 1
ATOM 1332 C CA . ALA A 1 164 ? -2.547 -19.820 -7.657 1.00 53.25 164 ALA A CA 1
ATOM 1333 C C . ALA A 1 164 ? -2.034 -19.931 -9.113 1.00 53.25 164 ALA A C 1
ATOM 1335 O O . ALA A 1 164 ? -2.787 -19.644 -10.047 1.00 53.25 164 ALA A O 1
ATOM 1336 N N . GLY A 1 165 ? -0.790 -20.390 -9.318 1.00 49.12 165 GLY A N 1
ATOM 1337 C CA . GLY A 1 165 ? -0.144 -20.508 -10.633 1.00 49.12 165 GLY A CA 1
ATOM 1338 C C . GLY A 1 165 ? 0.442 -19.187 -11.162 1.00 49.12 165 GLY A C 1
ATOM 1339 O O . GLY A 1 165 ? 0.054 -18.105 -10.728 1.00 49.12 165 GLY A O 1
ATOM 1340 N N . ILE A 1 166 ? 1.403 -19.273 -12.095 1.00 52.44 166 ILE A N 1
ATOM 1341 C CA . ILE A 1 166 ? 2.146 -18.111 -12.636 1.00 52.44 166 ILE A CA 1
ATOM 1342 C C . ILE A 1 166 ? 1.205 -17.085 -13.284 1.00 52.44 166 ILE A C 1
ATOM 1344 O O . ILE A 1 166 ? 1.363 -15.895 -13.055 1.00 52.44 166 ILE A O 1
ATOM 1348 N N . GLU A 1 167 ? 0.177 -17.518 -14.021 1.00 54.25 167 GLU A N 1
ATOM 1349 C CA . GLU A 1 167 ? -0.754 -16.590 -14.683 1.00 54.25 167 GLU A CA 1
ATOM 1350 C C . GLU A 1 167 ? -1.466 -15.652 -13.700 1.00 54.25 167 GLU A C 1
ATOM 1352 O O . GLU A 1 167 ? -1.569 -14.467 -13.983 1.00 54.25 167 GLU A O 1
ATOM 1357 N N . LYS A 1 168 ? -1.906 -16.135 -12.527 1.00 57.28 168 LYS A N 1
ATOM 1358 C CA . LYS A 1 168 ? -2.551 -15.281 -11.511 1.00 57.28 168 LYS A CA 1
ATOM 1359 C C . LYS A 1 168 ? -1.568 -14.353 -10.799 1.00 57.28 168 LYS A C 1
ATOM 1361 O O . LYS A 1 168 ? -1.955 -13.268 -10.394 1.00 57.28 168 LYS A O 1
ATOM 1366 N N . ARG A 1 169 ? -0.314 -14.784 -10.652 1.00 54.41 169 ARG A N 1
ATOM 1367 C CA . ARG A 1 169 ? 0.784 -14.023 -10.034 1.00 54.41 169 ARG A CA 1
ATOM 1368 C C . ARG A 1 169 ? 1.240 -12.827 -10.883 1.00 54.41 169 ARG A C 1
ATOM 1370 O O . ARG A 1 169 ? 1.671 -11.810 -10.348 1.00 54.41 169 ARG A O 1
ATOM 1377 N N . LEU A 1 170 ? 1.086 -12.946 -12.201 1.00 56.12 170 LEU A N 1
ATOM 1378 C CA . LEU A 1 170 ? 1.397 -11.900 -13.178 1.00 56.12 170 LEU A CA 1
ATOM 1379 C C . LEU A 1 170 ? 0.281 -10.863 -13.362 1.00 56.12 170 LEU A C 1
ATOM 1381 O O . LEU A 1 170 ? 0.499 -9.865 -14.043 1.00 56.12 170 LEU A O 1
ATOM 1385 N N . GLN A 1 171 ? -0.907 -11.102 -12.806 1.00 60.34 171 GLN A N 1
ATOM 1386 C CA . GLN A 1 171 ? -2.022 -10.156 -12.848 1.00 60.34 171 GLN A CA 1
ATOM 1387 C C . GLN A 1 171 ? -2.001 -9.262 -11.605 1.00 60.34 171 GLN A C 1
ATOM 1389 O O . GLN A 1 171 ? -1.530 -9.713 -10.554 1.00 60.34 171 GLN A O 1
ATOM 1394 N N . PRO A 1 172 ? -2.522 -8.023 -11.692 1.00 56.78 172 PRO A N 1
ATOM 1395 C CA . PRO A 1 172 ? -2.658 -7.187 -10.514 1.00 56.78 172 PRO A CA 1
ATOM 1396 C C . PRO A 1 172 ? -3.501 -7.918 -9.480 1.00 56.78 172 PRO A C 1
ATOM 1398 O O . PRO A 1 172 ? -4.496 -8.584 -9.795 1.00 56.78 172 PRO A O 1
ATOM 1401 N N . HIS A 1 173 ? -3.098 -7.785 -8.223 1.00 61.03 173 HIS A N 1
ATOM 1402 C CA . HIS A 1 173 ? -3.883 -8.298 -7.126 1.00 61.03 173 HIS A CA 1
ATOM 1403 C C . HIS A 1 173 ? -5.320 -7.758 -7.222 1.00 61.03 173 HIS A C 1
ATOM 1405 O O . HIS A 1 173 ? -5.498 -6.543 -7.354 1.00 61.03 173 HIS A O 1
ATOM 1411 N N . PRO A 1 174 ? -6.349 -8.623 -7.137 1.00 59.59 174 PRO A N 1
ATOM 1412 C CA . PRO A 1 174 ? -7.723 -8.198 -7.324 1.00 59.59 174 PRO A CA 1
ATOM 1413 C C . PRO A 1 174 ? -8.090 -7.054 -6.382 1.00 59.59 174 PRO A C 1
ATOM 1415 O O . PRO A 1 174 ? -7.884 -7.132 -5.166 1.00 59.59 174 PRO A O 1
ATOM 1418 N N . ARG A 1 175 ? -8.686 -6.009 -6.956 1.00 60.62 175 ARG A N 1
ATOM 1419 C CA . ARG A 1 175 ? -9.308 -4.926 -6.205 1.00 60.62 175 ARG A CA 1
ATOM 1420 C C . ARG A 1 175 ? -10.647 -5.390 -5.689 1.00 60.62 175 ARG A C 1
ATOM 1422 O O . ARG A 1 175 ? -11.647 -5.427 -6.403 1.00 60.62 175 ARG A O 1
ATOM 1429 N N . PHE A 1 176 ? -10.677 -5.763 -4.422 1.00 65.81 176 PHE A N 1
ATOM 1430 C CA . PHE A 1 176 ? -11.875 -6.357 -3.850 1.00 65.81 176 PHE A CA 1
ATOM 1431 C C . PHE A 1 176 ? -13.079 -5.408 -3.823 1.00 65.81 176 PHE A C 1
ATOM 1433 O O . PHE A 1 176 ? -14.215 -5.874 -3.881 1.00 65.81 176 PHE A O 1
ATOM 1440 N N . LEU A 1 177 ? -12.861 -4.088 -3.832 1.00 66.75 177 LEU A N 1
ATOM 1441 C CA . LEU A 1 177 ? -13.927 -3.110 -4.072 1.00 66.75 177 LEU A CA 1
ATOM 1442 C C . LEU A 1 177 ? -14.668 -3.350 -5.385 1.00 66.75 177 LEU A C 1
ATOM 1444 O O . LEU A 1 177 ? -15.899 -3.442 -5.368 1.00 66.75 177 LEU A O 1
ATOM 1448 N N . GLU A 1 178 ? -13.927 -3.509 -6.478 1.00 65.38 178 GLU A N 1
ATOM 1449 C CA . GLU A 1 178 ? -14.470 -3.709 -7.822 1.00 65.38 178 GLU A CA 1
ATOM 1450 C C . GLU A 1 178 ? -15.225 -5.043 -7.896 1.00 65.38 178 GLU A C 1
ATOM 1452 O O . GLU A 1 178 ? -16.359 -5.087 -8.373 1.00 65.38 178 GLU A O 1
ATOM 1457 N N . ILE A 1 179 ? -14.682 -6.099 -7.276 1.00 65.19 179 ILE A N 1
ATOM 1458 C CA . ILE A 1 179 ? -15.349 -7.410 -7.138 1.00 65.19 179 ILE A CA 1
ATOM 1459 C C . ILE A 1 179 ? -16.674 -7.297 -6.370 1.00 65.19 179 ILE A C 1
ATOM 1461 O O . ILE A 1 179 ? -17.625 -8.042 -6.610 1.00 65.19 179 ILE A O 1
ATOM 1465 N N . THR A 1 180 ? -16.791 -6.334 -5.454 1.00 58.06 180 THR A N 1
ATOM 1466 C CA . THR A 1 180 ? -18.044 -6.105 -4.723 1.00 58.06 180 THR A CA 1
ATOM 1467 C C . THR A 1 180 ? -19.060 -5.226 -5.461 1.00 58.06 180 THR A C 1
ATOM 1469 O O . THR A 1 180 ? -20.112 -4.910 -4.888 1.00 58.06 180 THR A O 1
ATOM 1472 N N . GLY A 1 181 ? -18.775 -4.850 -6.713 1.00 55.19 181 GLY A N 1
ATOM 1473 C CA . GLY A 1 181 ? -19.603 -3.976 -7.546 1.00 55.19 181 GLY A CA 1
ATOM 1474 C C . GLY A 1 181 ? -19.446 -2.483 -7.244 1.00 55.19 181 GLY A C 1
ATOM 1475 O O . GLY A 1 181 ? -20.252 -1.685 -7.725 1.00 55.19 181 GLY A O 1
ATOM 1476 N N . ASN A 1 182 ? -18.446 -2.094 -6.444 1.00 60.03 182 ASN A N 1
ATOM 1477 C CA . ASN A 1 182 ? -18.072 -0.695 -6.254 1.00 60.03 182 ASN A CA 1
ATOM 1478 C C . ASN A 1 182 ? -16.991 -0.334 -7.278 1.00 60.03 182 ASN A C 1
ATOM 1480 O O . ASN A 1 182 ? -15.805 -0.492 -7.014 1.00 60.03 182 ASN A O 1
ATOM 1484 N N . ASN A 1 183 ? -17.408 0.183 -8.434 1.00 54.25 183 ASN A N 1
ATOM 1485 C CA . ASN A 1 183 ? -16.502 0.657 -9.494 1.00 54.25 183 ASN A CA 1
ATOM 1486 C C . ASN A 1 183 ? -15.970 2.081 -9.229 1.00 54.25 183 ASN A C 1
ATOM 1488 O O . ASN A 1 183 ? -15.605 2.786 -10.166 1.00 54.25 183 ASN A O 1
ATOM 1492 N N . GLY A 1 184 ? -16.043 2.555 -7.985 1.00 56.38 184 GLY A N 1
ATOM 1493 C CA . GLY A 1 184 ? -15.702 3.921 -7.603 1.00 56.38 184 GLY A CA 1
ATOM 1494 C C . GLY A 1 184 ? -14.555 3.954 -6.604 1.00 56.38 184 GLY A C 1
ATOM 1495 O O . GLY A 1 184 ? -14.330 2.998 -5.862 1.00 56.38 184 GLY A O 1
ATOM 1496 N N . THR A 1 185 ? -13.862 5.087 -6.560 1.00 64.62 185 THR A N 1
ATOM 1497 C CA . THR A 1 185 ? -12.862 5.380 -5.537 1.00 64.62 185 THR A CA 1
ATOM 1498 C C . THR A 1 185 ? -13.522 5.506 -4.163 1.00 64.62 185 THR A C 1
ATOM 1500 O O . THR A 1 185 ? -14.641 6.003 -3.999 1.00 64.62 185 THR A O 1
ATOM 1503 N N . VAL A 1 186 ? -12.830 5.027 -3.133 1.00 77.19 186 VAL A N 1
ATOM 1504 C CA . VAL A 1 186 ? -13.288 5.167 -1.749 1.00 77.19 186 VAL A CA 1
ATOM 1505 C C . VAL A 1 186 ? -13.249 6.649 -1.393 1.00 77.19 186 VAL A C 1
ATOM 1507 O O . VAL A 1 186 ? -12.230 7.299 -1.631 1.00 77.19 186 VAL A O 1
ATOM 1510 N N . PRO A 1 187 ? -14.306 7.217 -0.782 1.00 83.56 187 PRO A N 1
ATOM 1511 C CA . PRO A 1 187 ? -14.280 8.613 -0.376 1.00 83.56 187 PRO A CA 1
ATOM 1512 C C . PRO A 1 187 ? -13.027 8.905 0.452 1.00 83.56 187 PRO A C 1
ATOM 1514 O O . PRO A 1 187 ? -12.792 8.235 1.455 1.00 83.56 187 PRO A O 1
ATOM 1517 N N . ARG A 1 188 ? -12.262 9.946 0.100 1.00 81.75 188 ARG A N 1
ATOM 1518 C CA . ARG A 1 188 ? -10.965 10.290 0.726 1.00 81.75 188 ARG A CA 1
ATOM 1519 C C . ARG A 1 188 ? -10.959 10.279 2.261 1.00 81.75 188 ARG A C 1
ATOM 1521 O O . ARG A 1 188 ? -9.942 10.019 2.889 1.00 81.75 188 ARG A O 1
ATOM 1528 N N . LYS A 1 189 ? -12.093 10.591 2.900 1.00 88.56 189 LYS A N 1
ATOM 1529 C CA . LYS A 1 189 ? -12.228 10.541 4.369 1.00 88.56 189 LYS A CA 1
ATOM 1530 C C . LYS A 1 189 ? -12.268 9.123 4.938 1.00 88.56 189 LYS A C 1
ATOM 1532 O O . LYS A 1 189 ? -11.866 8.929 6.077 1.00 88.56 189 LYS A O 1
ATOM 1537 N N . VAL A 1 190 ? -12.839 8.185 4.192 1.00 89.25 190 VAL A N 1
ATOM 1538 C CA . VAL A 1 190 ? -12.876 6.764 4.537 1.00 89.25 190 VAL A CA 1
ATOM 1539 C C . VAL A 1 190 ? -11.499 6.164 4.299 1.00 89.25 190 VAL A C 1
ATOM 1541 O O . VAL A 1 190 ? -10.958 5.574 5.224 1.00 89.25 190 VAL A O 1
ATOM 1544 N N . ASP A 1 191 ? -10.913 6.408 3.126 1.00 86.69 191 ASP A N 1
ATOM 1545 C CA . ASP A 1 191 ? -9.568 5.942 2.771 1.00 86.69 191 ASP A CA 1
ATOM 1546 C C . ASP A 1 191 ? -8.524 6.351 3.823 1.00 86.69 191 ASP A C 1
ATOM 1548 O O . ASP A 1 191 ? -7.916 5.503 4.474 1.00 86.69 191 ASP A O 1
ATOM 1552 N N . ARG A 1 192 ? -8.426 7.652 4.116 1.00 86.94 192 ARG A N 1
ATOM 1553 C CA . ARG A 1 192 ? -7.478 8.155 5.114 1.00 86.94 192 ARG A CA 1
ATOM 1554 C C . ARG A 1 192 ? -7.750 7.643 6.530 1.00 86.94 192 ARG A C 1
ATOM 1556 O O . ARG A 1 192 ? -6.809 7.439 7.284 1.00 86.94 192 ARG A O 1
ATOM 1563 N N . LEU A 1 193 ? -9.010 7.423 6.918 1.00 93.69 193 LEU A N 1
ATOM 1564 C CA . LEU A 1 193 ? -9.303 6.808 8.217 1.00 93.69 193 LEU A CA 1
ATOM 1565 C C . LEU A 1 193 ? -8.807 5.363 8.276 1.00 93.69 193 LEU A C 1
ATOM 1567 O O . LEU A 1 193 ? -8.325 4.946 9.324 1.00 93.69 193 LEU A O 1
ATOM 1571 N N . ILE A 1 194 ? -8.960 4.608 7.187 1.00 92.44 194 ILE A N 1
ATOM 1572 C CA . ILE A 1 194 ? -8.477 3.231 7.106 1.00 92.44 194 ILE A CA 1
ATOM 1573 C C . ILE A 1 194 ? -6.950 3.216 7.210 1.00 92.44 194 ILE A C 1
ATOM 1575 O O . ILE A 1 194 ? -6.434 2.474 8.038 1.00 92.44 194 ILE A O 1
ATOM 1579 N N . HIS A 1 195 ? -6.258 4.081 6.461 1.00 88.00 195 HIS A N 1
ATOM 1580 C CA . HIS A 1 195 ? -4.802 4.242 6.531 1.00 88.00 195 HIS A CA 1
ATOM 1581 C C . HIS A 1 195 ? -4.322 4.599 7.945 1.00 88.00 195 HIS A C 1
ATOM 1583 O O . HIS A 1 195 ? -3.653 3.807 8.607 1.00 88.00 195 HIS A O 1
ATOM 1589 N N . ASP A 1 196 ? -4.750 5.764 8.448 1.00 90.06 196 ASP A N 1
ATOM 1590 C CA . ASP A 1 196 ? -4.309 6.294 9.737 1.00 90.06 196 ASP A CA 1
ATOM 1591 C C . ASP A 1 196 ? -4.716 5.336 10.882 1.00 90.06 196 ASP A C 1
ATOM 1593 O O . ASP A 1 196 ? -4.023 5.212 11.892 1.00 90.06 196 ASP A O 1
ATOM 1597 N N . GLY A 1 197 ? -5.858 4.652 10.746 1.00 92.31 197 GLY A N 1
ATOM 1598 C CA . GLY A 1 197 ? -6.355 3.666 11.705 1.00 92.31 197 GLY A CA 1
ATOM 1599 C C . GLY A 1 197 ? -5.541 2.382 11.717 1.00 92.31 197 GLY A C 1
ATOM 1600 O O . GLY A 1 197 ? -5.211 1.897 12.801 1.00 92.31 197 GLY A O 1
ATOM 1601 N N . ASN A 1 198 ? -5.180 1.869 10.541 1.00 91.38 198 ASN A N 1
ATOM 1602 C CA . ASN A 1 198 ? -4.299 0.718 10.408 1.00 91.38 198 ASN A CA 1
ATOM 1603 C C . ASN A 1 198 ? -2.954 1.011 11.076 1.00 91.38 198 ASN A C 1
ATOM 1605 O O . ASN A 1 198 ? -2.561 0.278 11.982 1.00 91.38 198 ASN A O 1
ATOM 1609 N N . ASP A 1 199 ? -2.309 2.121 10.730 1.00 86.69 199 ASP A N 1
ATOM 1610 C CA . ASP A 1 199 ? -1.002 2.480 11.283 1.00 86.69 199 ASP A CA 1
ATOM 1611 C C . ASP A 1 199 ? -1.043 2.623 12.806 1.00 86.69 199 ASP A C 1
ATOM 1613 O O . ASP A 1 199 ? -0.212 2.069 13.529 1.00 86.69 199 ASP A O 1
ATOM 1617 N N . ARG A 1 200 ? -2.049 3.333 13.331 1.00 89.38 200 ARG A N 1
ATOM 1618 C CA . ARG A 1 200 ? -2.143 3.583 14.772 1.00 89.38 200 ARG A CA 1
ATOM 1619 C C . ARG A 1 200 ? -2.468 2.334 15.569 1.00 89.38 200 ARG A C 1
ATOM 1621 O O . ARG A 1 200 ? -1.810 2.091 16.575 1.00 89.38 200 ARG A O 1
ATOM 1628 N N . MET A 1 201 ? -3.479 1.567 15.167 1.00 91.38 201 MET A N 1
ATOM 1629 C CA . MET A 1 201 ? -3.920 0.416 15.958 1.00 91.38 201 MET A CA 1
ATOM 1630 C C . MET A 1 201 ? -2.884 -0.705 15.928 1.00 91.38 201 MET A C 1
ATOM 1632 O O . MET A 1 201 ? -2.613 -1.293 16.970 1.00 91.38 201 MET A O 1
ATOM 1636 N N . ASN A 1 202 ? -2.235 -0.938 14.785 1.00 86.19 202 ASN A N 1
ATOM 1637 C CA . ASN A 1 202 ? -1.112 -1.871 14.711 1.00 86.19 202 ASN A CA 1
ATOM 1638 C C . ASN A 1 202 ? 0.090 -1.393 15.518 1.00 86.19 202 ASN A C 1
ATOM 1640 O O . ASN A 1 202 ? 0.658 -2.174 16.276 1.00 86.19 202 ASN A O 1
ATOM 1644 N N . GLY A 1 203 ? 0.425 -0.105 15.429 1.00 85.81 203 GLY A N 1
ATOM 1645 C CA . GLY A 1 203 ? 1.518 0.463 16.205 1.00 85.81 203 GLY A CA 1
ATOM 1646 C C . GLY A 1 203 ? 1.300 0.365 17.719 1.00 85.81 203 GLY A C 1
ATOM 1647 O O . GLY A 1 203 ? 2.256 0.121 18.447 1.00 85.81 203 GLY A O 1
ATOM 1648 N N . TYR A 1 204 ? 0.059 0.462 18.211 1.00 87.12 204 TYR A N 1
ATOM 1649 C CA . TYR A 1 204 ? -0.237 0.179 19.622 1.00 87.12 204 TYR A CA 1
ATOM 1650 C C . TYR A 1 204 ? -0.013 -1.292 19.993 1.00 87.12 204 TYR A C 1
ATOM 1652 O O . TYR A 1 204 ? 0.528 -1.556 21.060 1.00 87.12 204 TYR A O 1
ATOM 1660 N N . ILE A 1 205 ? -0.391 -2.242 19.131 1.00 86.31 205 ILE A N 1
ATOM 1661 C CA . ILE A 1 205 ? -0.152 -3.675 19.376 1.00 86.31 205 ILE A CA 1
ATOM 1662 C C . ILE A 1 205 ? 1.349 -3.995 19.402 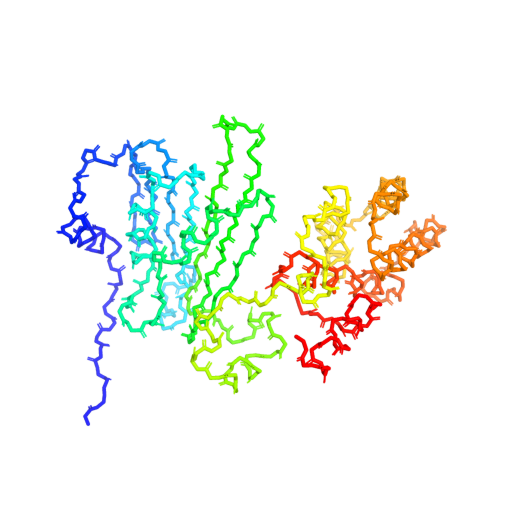1.00 86.31 205 ILE A C 1
ATOM 1664 O O . ILE A 1 205 ? 1.790 -4.788 20.226 1.00 86.31 205 ILE A O 1
ATOM 1668 N N . GLU A 1 206 ? 2.131 -3.407 18.497 1.00 83.50 206 GLU A N 1
ATOM 1669 C CA . GLU A 1 206 ? 3.546 -3.754 18.331 1.00 83.50 206 GLU A CA 1
ATOM 1670 C C . GLU A 1 206 ? 4.473 -2.974 19.273 1.00 83.50 206 GLU A C 1
ATOM 1672 O O . GLU A 1 206 ? 5.451 -3.514 19.790 1.00 83.50 206 GLU A O 1
ATOM 1677 N N . TYR A 1 207 ? 4.161 -1.700 19.510 1.00 83.88 207 TYR A N 1
ATOM 1678 C CA . TYR A 1 207 ? 5.060 -0.753 20.170 1.00 83.88 207 TYR A CA 1
ATOM 1679 C C . TYR A 1 207 ? 4.430 -0.011 21.349 1.00 83.88 207 TYR A C 1
ATOM 1681 O O . TYR A 1 207 ? 5.130 0.759 22.002 1.00 83.88 207 TYR A O 1
ATOM 1689 N N . GLY A 1 208 ? 3.138 -0.206 21.631 1.00 74.38 208 GLY A N 1
ATOM 1690 C CA . GLY A 1 208 ? 2.423 0.529 22.680 1.00 74.38 208 GLY A CA 1
ATOM 1691 C C . GLY A 1 208 ? 3.007 0.344 24.078 1.00 74.38 208 GLY A C 1
ATOM 1692 O O . GLY A 1 208 ? 2.932 1.258 24.890 1.00 74.38 208 GLY A O 1
ATOM 1693 N N . ASP A 1 209 ? 3.643 -0.798 24.328 1.00 71.94 209 ASP A N 1
ATOM 1694 C CA . ASP A 1 209 ? 4.256 -1.115 25.621 1.00 71.94 209 ASP A CA 1
ATOM 1695 C C . ASP A 1 209 ? 5.765 -0.785 25.647 1.00 71.94 209 ASP A C 1
ATOM 1697 O O . ASP A 1 209 ? 6.459 -1.044 26.632 1.00 71.94 209 ASP A O 1
ATOM 1701 N N . ASN A 1 210 ? 6.306 -0.219 24.560 1.00 73.19 210 ASN A N 1
ATOM 1702 C CA . ASN A 1 210 ? 7.703 0.186 24.484 1.00 73.19 210 ASN A CA 1
ATOM 1703 C C . ASN A 1 210 ? 7.881 1.596 25.068 1.00 73.19 210 ASN A C 1
ATOM 1705 O O . ASN A 1 210 ? 7.606 2.603 24.412 1.00 73.19 210 ASN A O 1
ATOM 1709 N N . GLU A 1 211 ? 8.414 1.668 26.290 1.00 64.50 211 GLU A N 1
ATOM 1710 C CA . GLU A 1 211 ? 8.664 2.925 27.008 1.00 64.50 211 GLU A CA 1
ATOM 1711 C C . GLU A 1 211 ? 9.575 3.910 26.243 1.00 64.50 211 GLU A C 1
ATOM 1713 O O . GLU A 1 211 ? 9.473 5.124 26.441 1.00 64.50 211 GLU A O 1
ATOM 1718 N N . GLU A 1 212 ? 10.436 3.422 25.341 1.00 68.25 212 GLU A N 1
ATOM 1719 C CA . GLU A 1 212 ? 11.321 4.262 24.523 1.00 68.25 212 GLU A CA 1
ATOM 1720 C C . GLU A 1 212 ? 10.580 4.927 23.346 1.00 68.25 212 GLU A C 1
ATOM 1722 O O . GLU A 1 212 ? 10.999 5.978 22.853 1.00 68.25 212 GLU A O 1
ATOM 1727 N N . LEU A 1 213 ? 9.435 4.375 22.927 1.00 67.19 213 LEU A N 1
ATOM 1728 C CA . LEU A 1 213 ? 8.616 4.864 21.815 1.00 67.19 213 LEU A CA 1
ATOM 1729 C C . LEU A 1 213 ? 7.392 5.639 22.319 1.00 67.19 213 LEU A C 1
ATOM 1731 O O . LEU A 1 213 ? 6.244 5.322 22.015 1.00 67.19 213 LEU A O 1
ATOM 1735 N N . SER A 1 214 ? 7.657 6.741 23.029 1.00 62.84 214 SER A N 1
ATOM 1736 C CA . SER A 1 214 ? 6.642 7.615 23.655 1.00 62.84 214 SER A CA 1
ATOM 1737 C C . SER A 1 214 ? 5.494 8.085 22.745 1.00 62.84 214 SER A C 1
ATOM 1739 O O . SER A 1 214 ? 4.435 8.481 23.237 1.00 62.84 214 SER A O 1
ATOM 1741 N N . TYR A 1 215 ? 5.665 8.027 21.422 1.00 64.56 215 TYR A N 1
ATOM 1742 C CA . TYR A 1 215 ? 4.612 8.298 20.446 1.00 64.56 215 TYR A CA 1
ATOM 1743 C C . TYR A 1 215 ? 3.377 7.398 20.635 1.00 64.56 215 TYR A C 1
ATOM 1745 O O . TYR A 1 215 ? 2.251 7.883 20.489 1.00 64.56 215 TYR A O 1
ATOM 1753 N N . TYR A 1 216 ? 3.571 6.136 21.034 1.00 67.38 216 TYR A N 1
ATOM 1754 C CA . TYR A 1 216 ? 2.500 5.163 21.273 1.00 67.38 216 TYR A CA 1
ATOM 1755 C C . TYR A 1 216 ? 1.978 5.145 22.722 1.00 67.38 216 TYR A C 1
ATOM 1757 O O . TYR A 1 216 ? 1.108 4.351 23.047 1.00 67.38 216 TYR A O 1
ATOM 1765 N N . ASN A 1 217 ? 2.377 6.106 23.564 1.00 67.69 217 ASN A N 1
ATOM 1766 C CA . ASN A 1 217 ? 1.856 6.257 24.933 1.00 67.69 217 ASN A CA 1
ATOM 1767 C C . ASN A 1 217 ? 0.696 7.267 25.047 1.00 67.69 217 ASN A C 1
ATOM 1769 O O . ASN A 1 217 ? 0.376 7.732 26.136 1.00 67.69 217 ASN A O 1
ATOM 1773 N N . ASN A 1 218 ? 0.068 7.646 23.927 1.00 77.12 218 ASN A N 1
ATOM 1774 C CA . ASN A 1 218 ? -0.944 8.711 23.875 1.00 77.12 218 ASN A CA 1
ATOM 1775 C C . ASN A 1 218 ? -2.284 8.242 23.275 1.00 77.12 218 ASN A C 1
ATOM 1777 O O . ASN A 1 218 ? -2.849 8.932 22.420 1.00 77.12 218 ASN A O 1
ATOM 1781 N N . LEU A 1 219 ? -2.800 7.074 23.687 1.00 85.56 219 LEU A N 1
ATOM 1782 C CA . LEU A 1 219 ? -4.082 6.552 23.183 1.00 85.56 219 LEU A CA 1
ATOM 1783 C C . LEU A 1 219 ? -5.226 7.563 23.346 1.00 85.56 219 LEU A C 1
ATOM 1785 O O . LEU A 1 219 ? -5.991 7.762 22.406 1.00 85.56 219 LEU A O 1
ATOM 1789 N N . ASP A 1 220 ? -5.294 8.271 24.475 1.00 85.31 220 ASP A N 1
ATOM 1790 C CA . ASP A 1 220 ? -6.304 9.310 24.719 1.00 85.31 220 ASP A CA 1
ATOM 1791 C C . ASP A 1 220 ? -6.355 10.360 23.595 1.00 85.31 220 ASP A C 1
ATOM 1793 O O . ASP A 1 220 ? -7.424 10.660 23.063 1.00 85.31 220 ASP A O 1
ATOM 1797 N N . GLN A 1 221 ? -5.196 10.882 23.180 1.00 85.50 221 GLN A N 1
ATOM 1798 C CA . GLN A 1 221 ? -5.101 11.908 22.133 1.00 85.50 221 GLN A CA 1
ATOM 1799 C C . GLN A 1 221 ? -5.479 11.349 20.756 1.00 85.50 221 GLN A C 1
ATOM 1801 O O . GLN A 1 221 ? -6.155 12.015 19.959 1.00 85.50 221 GLN A O 1
ATOM 1806 N N . THR A 1 222 ? -5.087 10.104 20.477 1.00 88.56 222 THR A N 1
ATOM 1807 C CA . THR A 1 222 ? -5.512 9.399 19.264 1.00 88.56 222 THR A CA 1
ATOM 1808 C C . THR A 1 222 ? -7.029 9.239 19.247 1.00 88.56 222 THR A C 1
ATOM 1810 O O . THR A 1 222 ? -7.670 9.606 18.269 1.00 88.56 222 THR A O 1
ATOM 1813 N N . LEU A 1 223 ? -7.652 8.801 20.342 1.00 90.81 223 LEU A N 1
ATOM 1814 C CA . LEU A 1 223 ? -9.108 8.656 20.419 1.00 90.81 223 LEU A CA 1
ATOM 1815 C C . LEU A 1 223 ? -9.835 10.002 20.293 1.00 90.81 223 LEU A C 1
ATOM 1817 O O . LEU A 1 223 ? -10.868 10.091 19.624 1.00 90.81 223 LEU A O 1
ATOM 1821 N N . GLU A 1 224 ? -9.308 11.069 20.895 1.00 89.50 224 GLU A N 1
ATOM 1822 C CA . GLU A 1 224 ? -9.882 12.413 20.785 1.00 89.50 224 GLU A CA 1
ATOM 1823 C C . GLU A 1 224 ? -9.908 12.944 19.352 1.00 89.50 224 GLU A C 1
ATOM 1825 O O . GLU A 1 224 ? -10.887 13.588 18.963 1.00 89.50 224 GLU A O 1
ATOM 1830 N N . SER A 1 225 ? -8.878 12.641 18.562 1.00 89.25 225 SER A N 1
ATOM 1831 C CA . SER A 1 225 ? -8.799 13.037 17.155 1.00 89.25 225 SER A CA 1
ATOM 1832 C C . SER A 1 225 ? -9.576 12.094 16.229 1.00 89.25 225 SER A C 1
ATOM 1834 O O . SER A 1 225 ? -10.288 12.560 15.333 1.00 89.25 225 SER A O 1
ATOM 1836 N N . PHE A 1 226 ? -9.528 10.784 16.477 1.00 92.19 226 PHE A N 1
ATOM 1837 C CA . PHE A 1 226 ? -10.139 9.781 15.606 1.00 92.19 226 PHE A CA 1
ATOM 1838 C C . PHE A 1 226 ? -11.654 9.699 15.77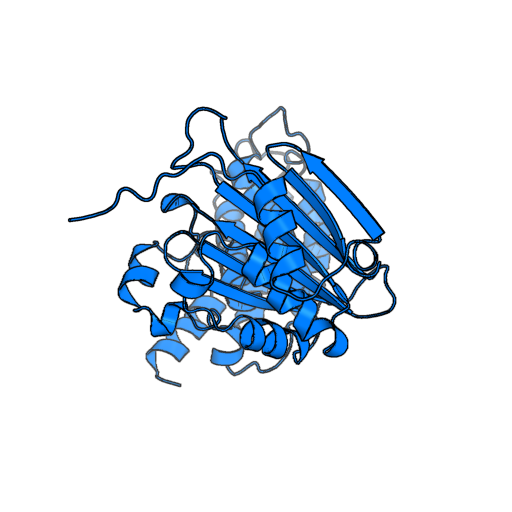4 1.00 92.19 226 PHE A C 1
ATOM 1840 O O . PHE A 1 226 ? -12.356 9.610 14.776 1.00 92.19 226 PHE A O 1
ATOM 1847 N N . ILE A 1 227 ? -12.216 9.805 16.985 1.00 92.75 227 ILE A N 1
ATOM 1848 C CA . ILE A 1 227 ? -13.675 9.664 17.179 1.00 92.75 227 ILE A CA 1
ATOM 1849 C C . ILE A 1 227 ? -14.487 10.664 16.325 1.00 92.75 227 ILE A C 1
ATOM 1851 O O . ILE A 1 227 ? -15.462 10.253 15.680 1.00 92.75 227 ILE A O 1
ATOM 1855 N N . PRO A 1 228 ? -14.164 11.975 16.289 1.00 92.50 228 PRO A N 1
ATOM 1856 C CA . PRO A 1 228 ? -14.821 12.910 15.380 1.00 92.50 228 PRO A CA 1
ATOM 1857 C C . PRO A 1 228 ? -14.586 12.569 13.909 1.00 92.50 228 PRO A C 1
ATOM 1859 O O . PRO A 1 228 ? -15.497 12.751 13.099 1.00 92.50 228 PRO A O 1
ATOM 1862 N N . TYR A 1 229 ? -13.395 12.080 13.565 1.00 92.06 229 TYR A N 1
ATOM 1863 C CA . TYR A 1 229 ? -13.029 11.743 12.196 1.00 92.06 229 TYR A CA 1
ATOM 1864 C C . TYR A 1 229 ? -13.785 10.512 11.679 1.00 92.06 229 TYR A C 1
ATOM 1866 O O . TYR A 1 229 ? -14.420 10.591 10.627 1.00 92.06 229 TYR A O 1
ATOM 1874 N N . THR A 1 230 ? -13.891 9.451 12.482 1.00 93.88 230 THR A N 1
ATOM 1875 C CA . THR A 1 230 ? -14.712 8.262 12.213 1.00 93.88 230 THR A CA 1
ATOM 1876 C C . THR A 1 230 ? -16.168 8.625 11.949 1.00 93.88 230 THR A C 1
ATOM 1878 O O . THR A 1 230 ? -16.771 8.123 11.005 1.00 93.88 230 THR A O 1
ATOM 1881 N N . LYS A 1 231 ? -16.741 9.582 12.692 1.00 92.44 231 LYS A N 1
ATOM 1882 C CA . LYS A 1 231 ? -18.104 10.081 12.414 1.00 92.44 231 LYS A CA 1
ATOM 1883 C C . LYS A 1 231 ? -18.230 10.754 11.047 1.00 92.44 231 LYS A C 1
ATOM 1885 O O . LYS A 1 231 ? -19.312 10.734 10.464 1.00 92.44 231 LYS A O 1
ATOM 1890 N N . GLN A 1 232 ? -17.178 11.414 10.566 1.00 92.31 232 GLN A N 1
ATOM 1891 C CA . GLN A 1 232 ? -17.181 12.025 9.238 1.00 92.31 232 GLN A CA 1
ATOM 1892 C C . GLN A 1 232 ? -17.018 10.975 8.143 1.00 92.31 232 GLN A C 1
ATOM 1894 O O . GLN A 1 232 ? -17.760 11.031 7.166 1.00 92.31 232 GLN A O 1
ATOM 1899 N N . ALA A 1 233 ? -16.102 10.020 8.321 1.00 93.31 233 ALA A N 1
ATOM 1900 C CA . ALA A 1 233 ? -15.920 8.898 7.407 1.00 93.31 233 ALA A CA 1
ATOM 1901 C C . ALA A 1 233 ? -17.206 8.073 7.283 1.00 93.31 233 ALA A C 1
ATOM 1903 O O . ALA A 1 233 ? -17.656 7.813 6.176 1.00 93.31 233 ALA A O 1
ATOM 1904 N N . LEU A 1 234 ? -17.888 7.788 8.398 1.00 94.06 234 LEU A N 1
ATOM 1905 C CA . LEU A 1 234 ? -19.162 7.067 8.404 1.00 94.06 234 LEU A CA 1
ATOM 1906 C C . LEU A 1 234 ? -20.249 7.754 7.559 1.00 94.06 234 LEU A C 1
ATOM 1908 O O . LEU A 1 234 ? -21.058 7.086 6.924 1.00 94.06 234 LEU A O 1
ATOM 1912 N N . LYS A 1 235 ? -20.288 9.092 7.566 1.00 93.38 235 LYS A N 1
ATOM 1913 C CA . LYS A 1 235 ? -21.231 9.868 6.743 1.00 93.38 235 LYS A CA 1
ATOM 1914 C C . LYS A 1 235 ? -20.861 9.872 5.263 1.00 93.38 235 LYS A C 1
ATOM 1916 O O . LYS A 1 235 ? -21.744 10.097 4.446 1.00 93.38 235 LYS A O 1
ATOM 1921 N N . ALA A 1 236 ? -19.575 9.725 4.957 1.00 91.19 236 ALA A N 1
ATOM 1922 C CA . ALA A 1 236 ? -19.054 9.736 3.599 1.00 91.19 236 ALA A CA 1
ATOM 1923 C C . ALA A 1 236 ? -19.084 8.346 2.957 1.00 91.19 236 ALA A C 1
ATOM 1925 O O . ALA A 1 236 ? -19.224 8.266 1.748 1.00 91.19 236 ALA A O 1
ATOM 1926 N N . ALA A 1 237 ? -18.961 7.275 3.748 1.00 90.31 237 ALA A N 1
ATOM 1927 C CA . ALA A 1 237 ? -19.014 5.908 3.256 1.00 90.31 237 ALA A CA 1
ATOM 1928 C C . ALA A 1 237 ? -20.314 5.670 2.485 1.00 90.31 237 ALA A C 1
ATOM 1930 O O . ALA A 1 237 ? -21.393 6.049 2.945 1.00 90.31 237 ALA A O 1
ATOM 1931 N N . GLU A 1 238 ? -20.207 5.029 1.327 1.00 88.88 238 GLU A N 1
ATOM 1932 C CA . GLU A 1 238 ? -21.348 4.701 0.472 1.00 88.88 238 GLU A CA 1
ATOM 1933 C C . GLU A 1 238 ? -21.739 3.232 0.643 1.00 88.88 238 GLU A C 1
ATOM 1935 O O . GLU A 1 238 ? -22.915 2.932 0.864 1.00 88.88 238 GLU A O 1
ATOM 1940 N N . ASP A 1 239 ? -20.740 2.348 0.680 1.00 89.31 239 ASP A N 1
ATOM 1941 C CA . ASP A 1 239 ? -20.904 0.911 0.876 1.00 89.31 239 ASP A CA 1
ATOM 1942 C C . ASP A 1 239 ? -21.451 0.554 2.272 1.00 89.31 239 ASP A C 1
ATOM 1944 O O . ASP A 1 239 ? -20.958 1.013 3.307 1.00 89.31 239 ASP A O 1
ATOM 1948 N N . GLU A 1 240 ? -22.486 -0.288 2.310 1.00 91.94 240 GLU A N 1
ATOM 1949 C CA . GLU A 1 240 ? -23.149 -0.676 3.558 1.00 91.94 240 GLU A CA 1
ATOM 1950 C C . GLU A 1 240 ? -22.319 -1.613 4.442 1.00 91.94 240 GLU A C 1
ATOM 1952 O O . GLU A 1 240 ? -22.460 -1.550 5.665 1.00 91.94 240 GLU A O 1
ATOM 1957 N N . ALA A 1 241 ? -21.457 -2.462 3.877 1.00 93.44 241 ALA A N 1
ATOM 1958 C CA . ALA A 1 241 ? -20.566 -3.306 4.666 1.00 93.44 241 ALA A CA 1
ATOM 1959 C C . ALA A 1 241 ? -19.463 -2.455 5.312 1.00 93.44 241 ALA A C 1
ATOM 1961 O O . ALA A 1 241 ? -19.324 -2.494 6.535 1.00 93.44 241 ALA A O 1
ATOM 1962 N N . ILE A 1 242 ? -18.838 -1.543 4.550 1.00 93.12 242 ILE A N 1
ATOM 1963 C CA . ILE A 1 242 ? -17.883 -0.560 5.100 1.00 93.12 242 ILE A CA 1
ATOM 1964 C C . ILE A 1 242 ? -18.542 0.270 6.214 1.00 93.12 242 ILE A C 1
ATOM 1966 O O . ILE A 1 242 ? -17.967 0.463 7.284 1.00 93.12 242 ILE A O 1
ATOM 1970 N N . LYS A 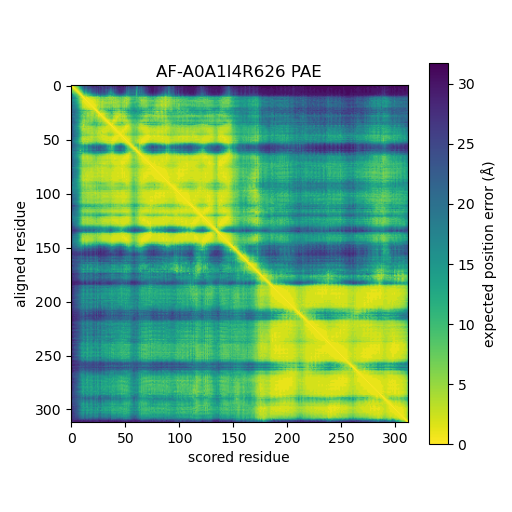1 243 ? -19.784 0.742 6.026 1.00 95.00 243 LYS A N 1
ATOM 1971 C CA . LYS A 1 243 ? -20.513 1.477 7.079 1.00 95.00 243 LYS A CA 1
ATOM 1972 C C . LYS A 1 243 ? -20.713 0.664 8.355 1.00 95.00 243 LYS A C 1
ATOM 1974 O O . LYS A 1 243 ? -20.758 1.262 9.432 1.00 95.00 243 LYS A O 1
ATOM 1979 N N . LYS A 1 244 ? -20.931 -0.652 8.268 1.00 97.06 244 LYS A N 1
ATOM 1980 C CA . LYS A 1 244 ? -21.081 -1.503 9.459 1.00 97.06 244 LYS A CA 1
ATOM 1981 C C . LYS A 1 244 ? -19.755 -1.616 10.203 1.00 97.06 244 LYS A C 1
ATOM 1983 O O . LYS A 1 244 ? -19.747 -1.359 11.405 1.00 97.06 244 LYS A O 1
ATOM 1988 N N . ASP A 1 245 ? -18.662 -1.862 9.486 1.00 97.31 245 ASP A N 1
ATOM 1989 C CA . ASP A 1 245 ? -17.320 -1.928 10.072 1.00 97.31 245 ASP A CA 1
ATOM 1990 C C . ASP A 1 245 ? -16.945 -0.591 10.737 1.00 97.31 245 ASP A C 1
ATOM 1992 O O . ASP A 1 245 ? -16.566 -0.544 11.906 1.00 97.31 245 ASP A O 1
ATOM 1996 N N . LEU A 1 246 ? -17.194 0.542 10.070 1.00 96.88 246 LEU A N 1
ATOM 1997 C CA . LEU A 1 246 ? -16.948 1.872 10.645 1.00 96.88 246 LEU A CA 1
ATOM 1998 C C . LEU A 1 246 ? -17.840 2.198 11.862 1.00 96.88 246 LEU A C 1
ATOM 2000 O O . LEU A 1 246 ? -17.422 2.951 12.747 1.00 96.88 246 LEU A O 1
ATOM 2004 N N . LYS A 1 247 ? -19.063 1.651 11.948 1.00 97.44 247 LYS A N 1
ATOM 2005 C CA . LYS A 1 247 ? -19.906 1.769 13.158 1.00 97.44 247 LYS A CA 1
ATOM 2006 C C . LYS A 1 247 ? -19.312 0.985 14.320 1.00 97.44 247 LYS A C 1
ATOM 2008 O O . LYS A 1 247 ? -19.358 1.475 15.451 1.00 97.44 247 LYS A O 1
ATOM 2013 N N . GLU A 1 248 ? -18.780 -0.205 14.053 1.00 97.69 248 GLU A N 1
ATOM 2014 C CA . GLU A 1 248 ? -18.086 -1.010 15.055 1.00 97.69 248 GLU A CA 1
ATOM 2015 C C . GLU A 1 248 ? -16.847 -0.269 15.570 1.00 97.69 248 GLU A C 1
ATOM 2017 O O . GLU A 1 248 ? -16.742 -0.039 16.777 1.00 97.69 248 GLU A O 1
ATOM 2022 N N . VAL A 1 249 ? -16.003 0.241 14.663 1.00 97.06 249 VAL A N 1
ATOM 2023 C CA . VAL A 1 249 ? -14.843 1.090 14.993 1.00 97.06 249 VAL A CA 1
ATOM 2024 C C . VAL A 1 249 ? -15.250 2.253 15.893 1.00 97.06 249 VAL A C 1
ATOM 2026 O O . VAL A 1 249 ? -14.652 2.477 16.947 1.00 97.06 249 VAL A O 1
ATOM 2029 N N . GLN A 1 250 ? -16.304 2.987 15.522 1.00 95.44 250 GLN A N 1
ATOM 2030 C CA . GLN A 1 250 ? -16.765 4.127 16.310 1.00 95.44 250 GLN A CA 1
ATOM 2031 C C . GLN A 1 250 ? -17.179 3.713 17.730 1.00 95.44 250 GLN A C 1
ATOM 2033 O O . GLN A 1 250 ? -16.879 4.428 18.688 1.00 95.44 250 GLN A O 1
ATOM 2038 N N . LYS A 1 251 ? -17.877 2.582 17.873 1.00 95.31 251 LYS A N 1
ATOM 2039 C CA . LYS A 1 251 ? -18.322 2.064 19.170 1.00 95.31 251 LYS A CA 1
ATOM 2040 C C . LYS A 1 251 ? -17.132 1.659 20.043 1.00 95.31 251 LYS A C 1
ATOM 2042 O O . LYS A 1 251 ? -17.104 2.033 21.214 1.00 95.31 251 LYS A O 1
ATOM 2047 N N . LEU A 1 252 ? -16.158 0.947 19.476 1.00 95.50 252 LEU A N 1
ATOM 2048 C CA . LEU A 1 252 ? -14.950 0.505 20.180 1.00 95.50 252 LEU A CA 1
ATOM 2049 C C . LEU A 1 252 ? -14.114 1.698 20.658 1.00 95.50 252 LEU A C 1
ATOM 2051 O O . LEU A 1 252 ? -13.815 1.800 21.845 1.00 95.50 252 LEU A O 1
ATOM 2055 N N . MET A 1 253 ? -13.840 2.671 19.780 1.00 93.88 253 MET A N 1
ATOM 2056 C CA . MET A 1 253 ? -13.101 3.889 20.145 1.00 93.88 253 MET A CA 1
ATOM 2057 C C . MET A 1 253 ? -13.801 4.692 21.252 1.00 93.88 253 MET A C 1
ATOM 2059 O O . MET A 1 253 ? -13.153 5.243 22.141 1.00 93.88 253 MET A O 1
ATOM 2063 N N . GLN A 1 254 ? -15.135 4.769 21.221 1.00 91.94 254 GLN A N 1
ATOM 2064 C CA . GLN A 1 254 ? -15.905 5.443 22.269 1.00 91.94 254 GLN A CA 1
ATOM 2065 C C . GLN A 1 254 ? -15.845 4.714 23.614 1.00 91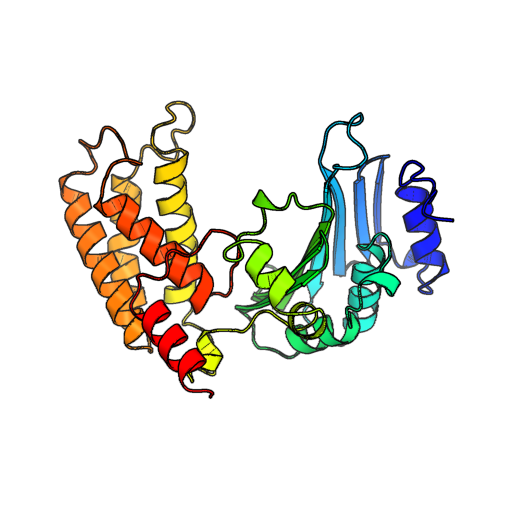.94 254 GLN A C 1
ATOM 2067 O O . GLN A 1 254 ? -15.812 5.390 24.640 1.00 91.94 254 GLN A O 1
ATOM 2072 N N . GLY A 1 255 ? -15.827 3.377 23.610 1.00 90.19 255 GLY A N 1
ATOM 2073 C CA . GLY A 1 255 ? -15.630 2.574 24.820 1.00 90.19 255 GLY A CA 1
ATOM 2074 C C . GLY A 1 255 ? -14.250 2.806 25.432 1.00 90.19 255 GLY A C 1
ATOM 2075 O O . GLY A 1 255 ? -14.145 3.130 26.611 1.00 90.19 255 GLY A O 1
ATOM 2076 N N . LEU A 1 256 ? -13.211 2.774 24.595 1.00 90.19 256 LEU A N 1
ATOM 2077 C CA . LEU A 1 256 ? -11.822 2.971 25.013 1.00 90.19 256 LEU A CA 1
ATOM 2078 C C . LEU A 1 256 ? -11.548 4.344 25.632 1.00 90.19 256 LEU A C 1
ATOM 2080 O O . LEU A 1 256 ? -10.716 4.451 26.527 1.00 90.19 256 LEU A O 1
ATOM 2084 N N . LYS A 1 257 ? -12.264 5.398 25.217 1.00 80.81 257 LYS A N 1
ATOM 2085 C CA . LYS A 1 257 ? -12.055 6.757 25.747 1.00 80.81 257 LYS A CA 1
ATOM 2086 C C . LYS A 1 257 ? -12.230 6.844 27.274 1.00 80.81 257 LYS A C 1
ATOM 2088 O O . LYS A 1 257 ? -11.694 7.756 27.894 1.00 80.81 257 LYS A O 1
ATOM 2093 N N . GLY A 1 258 ? -12.996 5.936 27.881 1.00 71.12 258 GLY A N 1
ATOM 2094 C CA . GLY A 1 258 ? -13.162 5.879 29.337 1.00 71.12 258 GLY A CA 1
ATOM 2095 C C . GLY A 1 258 ? -12.034 5.158 30.082 1.00 71.12 258 GLY A C 1
ATOM 2096 O O . GLY A 1 258 ? -11.910 5.341 31.290 1.00 71.12 258 GLY A O 1
ATOM 2097 N N . GLU A 1 259 ? -11.236 4.352 29.382 1.00 74.62 259 GLU A N 1
ATOM 2098 C CA . GLU A 1 259 ? -10.297 3.380 29.964 1.00 74.62 259 GLU A CA 1
ATOM 2099 C C . GLU A 1 259 ? -8.836 3.636 29.559 1.00 74.62 259 GLU A C 1
ATOM 2101 O O . GLU A 1 259 ? -7.920 3.110 30.185 1.00 74.62 259 GLU A O 1
ATOM 2106 N N . ALA A 1 260 ? -8.605 4.469 28.542 1.00 73.31 260 ALA A N 1
ATOM 2107 C CA . ALA A 1 260 ? -7.301 4.650 27.911 1.00 73.31 260 ALA A CA 1
ATOM 2108 C C . ALA A 1 260 ? -6.206 5.189 28.857 1.00 73.31 260 ALA A C 1
ATOM 2110 O O . ALA A 1 260 ? -5.084 4.694 28.807 1.00 73.31 260 ALA A O 1
ATOM 2111 N N . ALA A 1 261 ? -6.527 6.084 29.797 1.00 65.88 261 ALA A N 1
ATOM 2112 C CA . ALA A 1 261 ? -5.569 6.571 30.799 1.00 65.88 261 ALA A CA 1
ATOM 2113 C C . ALA A 1 261 ? -5.118 5.512 31.834 1.00 65.88 261 ALA A C 1
ATOM 2115 O O . ALA A 1 261 ? -4.177 5.756 32.587 1.00 65.88 261 ALA A O 1
ATOM 2116 N N . ALA A 1 262 ? -5.808 4.369 31.918 1.00 66.50 262 ALA A N 1
ATOM 2117 C CA . ALA A 1 262 ? -5.526 3.287 32.866 1.00 66.50 262 ALA A CA 1
ATOM 2118 C C . ALA A 1 262 ? -5.025 2.003 32.179 1.00 66.50 262 ALA A C 1
ATOM 2120 O O . ALA A 1 262 ? -4.936 0.960 32.825 1.00 66.50 262 ALA A O 1
ATOM 2121 N N . MET A 1 263 ? -4.742 2.056 30.874 1.00 77.94 263 MET A N 1
ATOM 2122 C CA . MET A 1 263 ? -4.343 0.889 30.094 1.00 77.94 263 MET A CA 1
ATOM 2123 C C . MET A 1 263 ? -2.857 0.580 30.303 1.00 77.94 263 MET A C 1
ATOM 2125 O O . MET A 1 263 ? -2.004 1.398 29.977 1.00 77.94 263 MET A O 1
ATOM 2129 N N . GLU A 1 264 ? -2.562 -0.597 30.860 1.00 72.38 264 GLU A N 1
ATOM 2130 C CA . GLU A 1 264 ? -1.186 -1.036 31.152 1.00 72.38 264 GLU A CA 1
ATOM 2131 C C . GLU A 1 264 ? -0.546 -1.831 30.006 1.00 72.38 264 GLU A C 1
ATOM 2133 O O . GLU A 1 264 ? 0.675 -1.842 29.894 1.00 72.38 264 GLU A O 1
ATOM 2138 N N . ASN A 1 265 ? -1.355 -2.496 29.174 1.00 82.69 265 ASN A N 1
ATOM 2139 C CA . ASN A 1 265 ? -0.889 -3.283 28.035 1.00 82.69 265 ASN A CA 1
ATOM 2140 C C . ASN A 1 265 ? -1.864 -3.129 26.861 1.00 82.69 265 ASN A C 1
ATOM 2142 O O . ASN A 1 265 ? -3.026 -3.549 26.944 1.00 82.69 265 ASN A O 1
ATOM 2146 N N . TYR A 1 266 ? -1.406 -2.505 25.777 1.00 84.81 266 TYR A N 1
ATOM 2147 C CA . TYR A 1 266 ? -2.249 -2.274 24.602 1.00 84.81 266 TYR A CA 1
ATOM 2148 C C . TYR A 1 266 ? -2.446 -3.544 23.772 1.00 84.81 266 TYR A C 1
ATOM 2150 O O . TYR A 1 266 ? -3.539 -3.763 23.242 1.00 84.81 266 TYR A O 1
ATOM 2158 N N . ALA A 1 267 ? -1.418 -4.392 23.683 1.00 84.06 267 ALA A N 1
ATOM 2159 C CA . ALA A 1 267 ? -1.429 -5.619 22.893 1.00 84.06 267 ALA A CA 1
ATOM 2160 C C . ALA A 1 267 ? -2.458 -6.644 23.399 1.00 84.06 267 ALA A C 1
ATOM 2162 O O . ALA A 1 267 ? -3.061 -7.368 22.607 1.00 84.06 267 ALA A O 1
ATOM 2163 N N . GLU A 1 268 ? -2.695 -6.689 24.709 1.00 85.94 268 GLU A N 1
ATOM 2164 C CA . GLU A 1 268 ? -3.652 -7.598 25.345 1.00 85.94 268 GLU A CA 1
ATOM 2165 C C . GLU A 1 268 ? -5.088 -7.052 25.373 1.00 85.94 268 GLU A C 1
ATOM 2167 O O . GLU A 1 268 ? -6.031 -7.807 25.628 1.00 85.94 268 GLU A O 1
ATOM 2172 N N . ASN A 1 269 ? -5.297 -5.764 25.077 1.00 90.25 269 ASN A N 1
ATOM 2173 C CA . ASN A 1 269 ? -6.629 -5.173 25.116 1.00 90.25 269 ASN A CA 1
ATOM 2174 C C . ASN A 1 269 ? -7.499 -5.651 23.939 1.00 90.25 269 ASN A C 1
ATOM 2176 O O . ASN A 1 269 ? -7.228 -5.357 22.774 1.00 90.25 269 ASN A O 1
ATOM 2180 N N . GLU A 1 270 ? -8.609 -6.329 24.247 1.00 92.06 270 GLU A N 1
ATOM 2181 C CA . GLU A 1 270 ? -9.522 -6.891 23.239 1.00 92.06 270 GLU A CA 1
ATOM 2182 C C . GLU A 1 270 ? -10.076 -5.839 22.266 1.00 92.06 270 GLU A C 1
ATOM 2184 O O . GLU A 1 270 ? -10.231 -6.121 21.079 1.00 92.06 270 GLU A O 1
ATOM 2189 N N . SER A 1 271 ? -10.348 -4.614 22.733 1.00 93.62 271 SER A N 1
ATOM 2190 C CA . SER A 1 271 ? -10.881 -3.556 21.867 1.00 93.62 271 SER A CA 1
ATOM 2191 C C . SER A 1 271 ? -9.820 -3.001 20.918 1.00 93.62 271 SER A C 1
ATOM 2193 O O . SER A 1 271 ? -10.140 -2.730 19.763 1.00 93.62 271 SER A O 1
ATOM 2195 N N . ILE A 1 272 ? -8.569 -2.860 21.367 1.00 91.94 272 ILE A N 1
ATOM 2196 C CA . ILE A 1 272 ? -7.453 -2.447 20.500 1.00 91.94 272 ILE A CA 1
ATOM 2197 C C . ILE A 1 272 ? -7.159 -3.530 19.465 1.00 91.94 272 ILE A C 1
ATOM 2199 O O . ILE A 1 272 ? -7.059 -3.222 18.279 1.00 91.94 272 ILE A O 1
ATOM 2203 N N . ARG A 1 273 ? -7.116 -4.801 19.879 1.00 92.62 273 ARG A N 1
ATOM 2204 C CA . ARG A 1 273 ? -6.956 -5.933 18.957 1.00 92.62 273 ARG A CA 1
ATOM 2205 C C . ARG A 1 273 ? -8.061 -5.970 17.911 1.00 92.62 273 ARG A C 1
ATOM 2207 O O . ARG A 1 273 ? -7.762 -6.032 16.724 1.00 92.62 273 ARG A O 1
ATOM 2214 N N . ARG A 1 274 ? -9.325 -5.841 18.329 1.00 96.25 274 ARG A N 1
ATOM 2215 C CA . ARG A 1 274 ? -10.458 -5.820 17.399 1.00 96.25 274 ARG A CA 1
ATOM 2216 C C . ARG A 1 274 ? -10.396 -4.631 16.440 1.00 96.25 274 ARG A C 1
ATOM 2218 O O . ARG A 1 274 ? -10.690 -4.782 15.261 1.00 96.25 274 ARG A O 1
ATOM 2225 N N . LEU A 1 275 ? -9.992 -3.452 16.916 1.00 95.94 275 LEU A N 1
ATOM 2226 C CA . LEU A 1 275 ? -9.762 -2.297 16.045 1.00 95.94 275 LEU A CA 1
ATOM 2227 C C . LEU A 1 275 ? -8.656 -2.574 15.019 1.00 95.94 275 LEU A C 1
ATOM 2229 O O . LEU A 1 275 ? -8.846 -2.263 13.846 1.00 95.94 275 LEU A O 1
ATOM 2233 N N . ALA A 1 276 ? -7.538 -3.175 15.436 1.00 92.75 276 ALA A N 1
ATOM 2234 C CA . ALA A 1 276 ? -6.449 -3.549 14.536 1.00 92.75 276 ALA A CA 1
ATOM 2235 C C . ALA A 1 276 ? -6.907 -4.567 13.479 1.00 92.75 276 ALA A C 1
ATOM 2237 O O . ALA A 1 276 ? -6.628 -4.371 12.302 1.00 92.75 276 ALA A O 1
ATOM 2238 N N . GLU A 1 277 ? -7.668 -5.595 13.862 1.00 94.12 277 GLU A N 1
ATOM 2239 C CA . GLU A 1 277 ? -8.262 -6.566 12.928 1.00 94.12 277 GLU A CA 1
ATOM 2240 C C . GLU A 1 277 ? -9.153 -5.880 11.885 1.00 94.12 277 GLU A C 1
ATOM 2242 O O . GLU A 1 277 ? -8.996 -6.115 10.686 1.00 94.12 277 GLU A O 1
ATOM 2247 N N . ILE A 1 278 ? -10.053 -4.987 12.327 1.00 96.12 278 ILE A N 1
ATOM 2248 C CA . ILE A 1 278 ? -10.950 -4.265 11.418 1.00 96.12 278 ILE A CA 1
ATOM 2249 C C . ILE A 1 278 ? -10.152 -3.404 10.440 1.00 96.12 278 ILE A C 1
ATOM 2251 O O . ILE A 1 278 ? -10.423 -3.421 9.241 1.00 96.12 278 ILE A O 1
ATOM 2255 N N . PHE A 1 279 ? -9.168 -2.648 10.929 1.00 94.62 279 PHE A N 1
ATOM 2256 C CA . PHE A 1 279 ? -8.376 -1.788 10.058 1.00 94.62 279 PHE A CA 1
ATOM 2257 C C . PHE A 1 279 ? -7.461 -2.569 9.119 1.00 94.62 279 PHE A C 1
ATOM 2259 O O . PHE A 1 279 ? -7.343 -2.147 7.977 1.00 94.62 279 PHE A O 1
ATOM 2266 N N . ARG A 1 280 ? -6.893 -3.711 9.528 1.00 89.69 280 ARG A N 1
ATOM 2267 C CA . ARG A 1 280 ? -6.133 -4.597 8.627 1.00 89.69 280 ARG A CA 1
ATOM 2268 C C . ARG A 1 280 ? -7.005 -5.108 7.491 1.00 89.69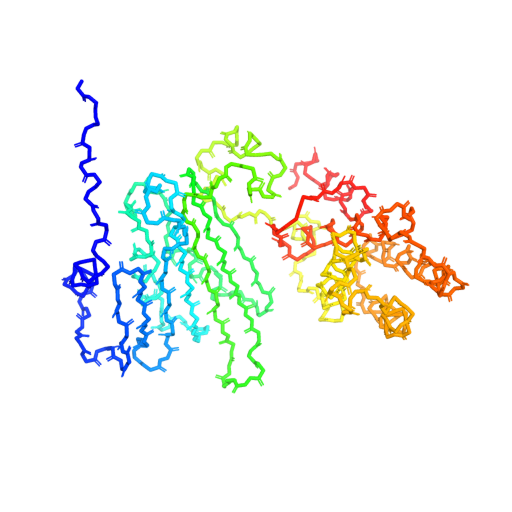 280 ARG A C 1
ATOM 2270 O O . ARG A 1 280 ? -6.613 -5.012 6.333 1.00 89.69 280 ARG A O 1
ATOM 2277 N N . ASP A 1 281 ? -8.200 -5.603 7.813 1.00 90.88 281 ASP A N 1
ATOM 2278 C CA . ASP A 1 281 ? -9.143 -6.079 6.803 1.00 90.88 281 ASP A CA 1
ATOM 2279 C C . ASP A 1 281 ? -9.574 -4.954 5.863 1.00 90.88 281 ASP A C 1
ATOM 2281 O O . ASP A 1 281 ? -9.563 -5.136 4.650 1.00 90.88 281 ASP A O 1
ATOM 2285 N N . LEU A 1 282 ? -9.930 -3.778 6.386 1.00 91.00 282 LEU A N 1
ATOM 2286 C CA . LEU A 1 282 ? -10.297 -2.647 5.537 1.00 91.00 282 LEU A CA 1
ATOM 2287 C C . LEU A 1 282 ? -9.099 -2.166 4.706 1.00 91.00 282 LEU A C 1
ATOM 2289 O O . LEU A 1 282 ? -9.263 -1.876 3.528 1.00 91.00 282 LEU A O 1
ATOM 2293 N N . ASN A 1 283 ? -7.886 -2.123 5.254 1.00 86.81 283 ASN A N 1
ATOM 2294 C CA . ASN A 1 283 ? -6.700 -1.731 4.493 1.00 86.81 283 ASN A CA 1
ATOM 2295 C C . ASN A 1 283 ? -6.439 -2.710 3.340 1.00 86.81 283 ASN A C 1
ATOM 2297 O O . ASN A 1 283 ? -6.231 -2.296 2.201 1.00 86.81 283 ASN A O 1
ATOM 2301 N N . TYR A 1 284 ? -6.575 -4.005 3.617 1.00 82.31 284 TYR A N 1
ATOM 2302 C CA . TYR A 1 284 ? -6.399 -5.065 2.636 1.00 82.31 284 TYR A CA 1
ATOM 2303 C C . TYR A 1 284 ? -7.507 -5.079 1.569 1.00 82.31 284 TYR A C 1
ATOM 2305 O O . TYR A 1 284 ? -7.231 -5.038 0.374 1.00 82.31 284 TYR A O 1
ATOM 2313 N N . TYR A 1 285 ? -8.777 -5.115 1.976 1.00 82.88 285 TYR A N 1
ATOM 2314 C CA . TYR A 1 285 ? -9.906 -5.303 1.063 1.00 82.88 285 TYR A CA 1
ATOM 2315 C C . TYR A 1 285 ? -10.398 -4.008 0.413 1.00 82.88 285 TYR A C 1
ATOM 2317 O O . TYR A 1 285 ? -10.873 -4.023 -0.721 1.00 82.88 285 TYR A O 1
ATOM 2325 N N . VAL A 1 286 ? -10.315 -2.882 1.118 1.00 82.81 286 VAL A N 1
ATOM 2326 C CA . VAL A 1 286 ? -10.790 -1.589 0.611 1.00 82.81 286 VAL A CA 1
ATOM 2327 C C . VAL A 1 286 ? -9.658 -0.837 -0.081 1.00 82.81 286 VAL A C 1
ATOM 2329 O O . VAL A 1 286 ? -9.854 -0.361 -1.189 1.00 82.81 286 VAL A O 1
ATOM 2332 N N . ARG A 1 287 ? -8.467 -0.749 0.518 1.00 79.12 287 ARG A N 1
ATOM 2333 C CA . ARG A 1 287 ? -7.342 -0.003 -0.086 1.00 79.12 287 ARG A CA 1
ATOM 2334 C C . ARG A 1 287 ? -6.445 -0.869 -0.971 1.00 79.12 287 ARG A C 1
ATOM 2336 O O . ARG A 1 287 ? -5.614 -0.338 -1.696 1.00 79.12 287 ARG A O 1
ATOM 2343 N N . GLY A 1 288 ? -6.614 -2.193 -0.930 1.00 70.88 288 GLY A N 1
ATOM 2344 C CA . GLY A 1 288 ? -5.749 -3.121 -1.655 1.00 70.88 288 GLY A CA 1
ATOM 2345 C C . GLY A 1 288 ? -4.341 -3.207 -1.071 1.00 70.88 288 GLY A C 1
ATOM 2346 O O . GLY A 1 288 ? -3.479 -3.805 -1.698 1.00 70.88 288 GLY A O 1
ATOM 2347 N N . GLU A 1 289 ? -4.081 -2.613 0.098 1.00 69.81 289 GLU A N 1
ATOM 2348 C CA . GLU A 1 289 ? -2.744 -2.545 0.680 1.00 69.81 289 GLU A CA 1
ATOM 2349 C C . GLU A 1 289 ? -2.385 -3.842 1.408 1.00 69.81 289 GLU A C 1
ATOM 2351 O O . GLU A 1 289 ? -2.964 -4.197 2.439 1.00 69.81 289 GLU A O 1
ATOM 2356 N N . ILE A 1 290 ? -1.368 -4.530 0.894 1.00 67.31 290 ILE A N 1
ATOM 2357 C CA . ILE A 1 290 ? -0.927 -5.850 1.364 1.00 67.31 290 ILE A CA 1
ATOM 2358 C C . ILE A 1 290 ? 0.317 -5.690 2.244 1.00 67.31 290 ILE A C 1
ATOM 2360 O O . ILE A 1 290 ? 1.384 -6.224 1.960 1.00 67.31 290 ILE A O 1
ATOM 2364 N N . ILE A 1 291 ? 0.184 -4.884 3.298 1.00 62.62 291 ILE A N 1
ATOM 2365 C CA . ILE A 1 291 ? 1.271 -4.574 4.248 1.00 62.62 291 ILE A CA 1
ATOM 2366 C C . ILE A 1 291 ? 1.101 -5.269 5.603 1.00 62.62 291 ILE A C 1
ATOM 2368 O O . ILE A 1 291 ? 1.966 -5.185 6.468 1.00 62.62 291 ILE A O 1
ATOM 2372 N N . SER A 1 292 ? -0.045 -5.903 5.840 1.00 67.06 292 SER A N 1
ATOM 2373 C CA . SER A 1 292 ? -0.357 -6.585 7.095 1.00 67.06 292 SER A CA 1
ATOM 2374 C C . SER A 1 292 ? -1.267 -7.771 6.824 1.00 67.06 292 SER A C 1
ATOM 2376 O O . SER A 1 292 ? -2.111 -7.721 5.929 1.00 67.06 292 SER A O 1
ATOM 2378 N N . GLU A 1 293 ? -1.105 -8.837 7.606 1.00 72.25 293 GLU A N 1
ATOM 2379 C CA . GLU A 1 293 ? -1.947 -10.021 7.474 1.00 72.25 293 GLU A CA 1
ATOM 2380 C C . GLU A 1 293 ? -3.407 -9.673 7.803 1.00 72.25 293 GLU A C 1
ATOM 2382 O O . GLU A 1 293 ? -3.730 -9.168 8.883 1.00 72.25 293 GLU A O 1
ATOM 2387 N N . ARG A 1 294 ? -4.298 -9.934 6.847 1.00 79.25 294 ARG A N 1
ATOM 2388 C CA . ARG A 1 294 ? -5.745 -9.775 7.017 1.00 79.25 294 ARG A CA 1
ATOM 2389 C C . ARG A 1 294 ? -6.290 -10.772 8.041 1.00 79.25 294 ARG A C 1
ATOM 2391 O O . ARG A 1 294 ? -5.809 -11.894 8.159 1.00 79.25 294 ARG A O 1
ATOM 2398 N N . SER A 1 295 ? -7.336 -10.376 8.751 1.00 85.25 295 SER A N 1
ATOM 2399 C CA . SER A 1 295 ? -8.017 -11.206 9.749 1.00 85.25 295 SER A CA 1
ATOM 2400 C C . SER A 1 295 ? -9.228 -11.952 9.177 1.00 85.25 295 SER A C 1
ATOM 2402 O O . SER A 1 295 ? -9.587 -13.000 9.704 1.00 85.25 295 SER A O 1
ATOM 2404 N N . ASN A 1 296 ? -9.839 -11.455 8.094 1.00 86.31 296 ASN A N 1
ATOM 2405 C CA . ASN A 1 296 ? -11.046 -12.012 7.466 1.00 86.31 296 ASN A CA 1
ATOM 2406 C C . ASN A 1 296 ? -12.248 -12.107 8.423 1.00 86.31 296 ASN A C 1
ATOM 2408 O O . ASN A 1 296 ? -12.940 -13.120 8.474 1.00 86.31 296 ASN A O 1
ATOM 2412 N N . THR A 1 297 ? -12.487 -11.061 9.213 1.00 90.25 297 THR A N 1
ATOM 2413 C CA . THR A 1 297 ? -13.526 -11.049 10.266 1.00 90.25 297 THR A CA 1
ATOM 2414 C C . THR A 1 297 ? -14.454 -9.834 10.215 1.00 90.25 297 THR A C 1
ATOM 2416 O O . THR A 1 297 ? -15.262 -9.618 11.124 1.00 90.25 297 THR A O 1
ATOM 2419 N N . THR A 1 298 ? -14.297 -8.987 9.203 1.00 94.00 298 THR A N 1
ATOM 2420 C CA . THR A 1 298 ? -15.119 -7.791 8.991 1.00 94.00 298 THR A CA 1
ATOM 2421 C C . THR A 1 298 ? -16.276 -8.055 8.044 1.00 94.00 298 THR A C 1
ATOM 2423 O O . THR A 1 298 ? -16.238 -8.968 7.220 1.00 94.00 298 THR A O 1
ATOM 2426 N N . HIS A 1 299 ? -17.294 -7.200 8.105 1.00 94.31 299 HIS A N 1
ATOM 2427 C CA . HIS A 1 299 ? -18.434 -7.284 7.203 1.00 94.31 299 HIS A CA 1
ATOM 2428 C C . HIS A 1 299 ? -18.037 -7.071 5.743 1.00 94.31 299 HIS A C 1
ATOM 2430 O O . HIS A 1 299 ? -18.640 -7.669 4.850 1.00 94.31 299 HIS A O 1
ATOM 2436 N N . PHE A 1 300 ? -17.053 -6.207 5.473 1.00 90.56 300 PHE A N 1
ATOM 2437 C CA . PHE A 1 300 ? -16.559 -6.030 4.114 1.00 90.56 300 PHE A CA 1
ATOM 2438 C C . PHE A 1 300 ? -15.778 -7.259 3.625 1.00 90.56 300 PHE A C 1
ATOM 2440 O O . PHE A 1 300 ? -16.005 -7.688 2.496 1.00 90.56 300 PHE A O 1
ATOM 2447 N N . ALA A 1 301 ? -14.947 -7.883 4.469 1.00 88.75 301 ALA A N 1
ATOM 2448 C CA . ALA A 1 301 ? -14.275 -9.140 4.126 1.00 88.75 301 ALA A CA 1
ATOM 2449 C C . ALA A 1 301 ? -15.280 -10.268 3.817 1.00 88.75 301 ALA A C 1
ATOM 2451 O O . ALA A 1 301 ? -15.146 -10.940 2.796 1.00 88.75 301 ALA A O 1
ATOM 2452 N N . GLU A 1 302 ? -16.331 -10.416 4.633 1.00 90.25 302 GLU A N 1
ATOM 2453 C CA . GLU A 1 302 ? -17.429 -11.367 4.385 1.00 90.25 302 GLU A CA 1
ATOM 2454 C C . GLU A 1 302 ? -18.096 -11.112 3.021 1.00 90.25 302 GLU A C 1
ATOM 2456 O O . GLU A 1 302 ? -18.280 -12.035 2.229 1.00 90.25 302 GLU A O 1
ATOM 2461 N N . LYS A 1 303 ? -18.406 -9.845 2.701 1.00 87.38 303 LYS A N 1
ATOM 2462 C CA . LYS A 1 303 ? -19.003 -9.456 1.410 1.00 87.38 303 LYS A CA 1
ATOM 2463 C C . LYS A 1 303 ? -18.109 -9.846 0.226 1.00 87.38 303 LYS A C 1
ATOM 2465 O O . LYS A 1 303 ? -18.611 -10.267 -0.816 1.00 87.38 303 LYS A O 1
ATOM 2470 N N . VAL A 1 304 ? -16.796 -9.674 0.367 1.00 83.19 304 VAL A N 1
ATOM 2471 C CA . VAL A 1 304 ? -15.811 -10.045 -0.656 1.00 83.19 304 VAL A CA 1
ATOM 2472 C C . VAL A 1 304 ? -15.771 -11.559 -0.847 1.00 83.19 304 VAL A C 1
ATOM 2474 O O . VAL A 1 304 ? -15.843 -12.031 -1.982 1.00 83.19 304 VAL A O 1
ATOM 2477 N N . GLU A 1 305 ? -15.703 -12.324 0.242 1.00 83.50 305 GLU A N 1
ATOM 2478 C CA . GLU A 1 305 ? -15.699 -13.788 0.196 1.00 83.50 305 GLU A CA 1
ATOM 2479 C C . GLU A 1 305 ? -16.979 -14.337 -0.452 1.00 83.50 305 GLU A C 1
ATOM 2481 O O . GLU A 1 305 ? -16.917 -15.218 -1.313 1.00 83.50 305 GLU A O 1
ATOM 2486 N N . GLU A 1 306 ? -18.143 -13.777 -0.113 1.00 83.00 306 GLU A N 1
ATOM 2487 C CA . GLU A 1 306 ? -19.414 -14.123 -0.752 1.00 83.00 306 GLU A CA 1
ATOM 2488 C C . GLU A 1 306 ? -19.380 -13.885 -2.266 1.00 83.00 306 GLU A C 1
ATOM 2490 O O . GLU A 1 306 ? -19.894 -14.704 -3.030 1.00 83.00 306 GLU A O 1
ATOM 2495 N N . LYS A 1 307 ? -18.781 -12.783 -2.728 1.00 80.12 307 LYS A N 1
ATOM 2496 C CA . LYS A 1 307 ? -18.681 -12.476 -4.160 1.00 80.12 307 LYS A CA 1
ATOM 2497 C C . LYS A 1 307 ? -17.736 -13.421 -4.892 1.00 80.12 307 LYS A C 1
ATOM 2499 O O . LYS A 1 307 ? -18.135 -13.999 -5.901 1.00 80.12 307 LYS A O 1
ATOM 2504 N N . LEU A 1 308 ? -16.556 -13.671 -4.327 1.00 72.50 308 LEU A N 1
ATOM 2505 C CA . LEU A 1 308 ? -15.580 -14.612 -4.882 1.00 72.50 308 LEU A CA 1
ATOM 2506 C C . LEU A 1 308 ? -16.140 -16.039 -4.989 1.00 72.50 308 LEU A C 1
ATOM 2508 O O . LEU A 1 308 ? -15.930 -16.716 -5.994 1.00 72.50 308 LEU A O 1
ATOM 2512 N N . ASN A 1 309 ? -16.897 -16.489 -3.986 1.00 73.94 309 ASN A N 1
ATOM 2513 C CA . ASN A 1 309 ? -17.498 -17.825 -3.977 1.00 73.94 309 ASN A CA 1
ATOM 2514 C C . ASN A 1 309 ? -18.678 -17.975 -4.950 1.00 73.94 309 ASN A C 1
ATOM 2516 O O . ASN A 1 309 ? -18.998 -19.093 -5.358 1.00 73.94 309 ASN A O 1
ATOM 2520 N N . ASN A 1 310 ? -19.324 -16.871 -5.331 1.00 68.94 310 ASN A N 1
ATOM 2521 C CA . ASN A 1 310 ? -20.469 -16.877 -6.241 1.00 68.94 310 ASN A CA 1
ATOM 2522 C C . ASN A 1 310 ? -20.087 -16.714 -7.725 1.00 68.94 310 ASN A C 1
ATOM 2524 O O . ASN A 1 310 ? -20.974 -16.795 -8.575 1.00 68.94 310 ASN A O 1
ATOM 2528 N N . GLY A 1 311 ? -18.795 -16.575 -8.047 1.00 49.06 311 GLY A N 1
ATOM 2529 C CA . GLY A 1 311 ? -18.286 -16.634 -9.421 1.00 49.06 311 GLY A CA 1
ATOM 2530 C C . GLY A 1 311 ? -18.714 -15.472 -10.322 1.00 49.06 311 GLY A C 1
ATOM 2531 O O . GLY A 1 311 ? -18.898 -15.689 -11.521 1.00 49.06 311 GLY A O 1
ATOM 2532 N N . GLU A 1 312 ? -18.894 -14.279 -9.747 1.00 40.66 312 GLU A N 1
ATOM 2533 C CA . GLU A 1 312 ? -18.894 -13.012 -10.496 1.00 40.66 312 GLU A CA 1
ATOM 2534 C C . GLU A 1 312 ? -17.475 -12.446 -10.577 1.00 40.66 312 GLU A C 1
ATOM 2536 O O . GLU A 1 312 ? -16.790 -12.419 -9.529 1.00 40.66 312 GLU A O 1
#

Nearest PDB structures (foldseek):
  6r6n-assembly1_A  TM=6.430E-01  e=3.030E-01  Candidatus Kuenenia stuttgartensis
  8d9p-assembly1_A  TM=3.863E-01  e=4.792E+00  synthetic construct
  8otz-assembly1_DW  TM=2.035E-01  e=6.855E+00  Bos taurus

pLDDT: mean 77.47, std 15.96, range [26.41, 97.69]

Foldseek 3Di:
DDDPPPPDQPQLVVLVVVLCVPLVHDVVQWPDWDDDSFKIWTDGNVFKTKIWGWADDPPPPVQTKIKMKIKGALDPVCLSVQLSVVCSSDPHSVVLPAPSSVVSVVQSPDDALDWWWADDDQKIKIWHWHADPPDDHIMIMIMMIGNPDQVQFLPQGPVVVVVVDSVVRNDTDDQLCVLLVNPDAQPPLLLVLLVVLLVLLVCLQPCLLPPVPCVNLCLLVVLVVNLVSLVVSLVRGDDPQSNVLSVLLNVLSVVCNVCSVPDNGSNPDPSSVSSNQSSQQCCCNVSVDSRHHHPCPGSSSVSSVVSVVVPD